Protein AF-A0A7C5H7W7-F1 (afdb_monomer)

Radius of gyration: 20.5 Å; Cα contacts (8 Å, |Δi|>4): 499; chains: 1; bounding box: 59×40×52 Å

Sequence (296 aa):
MRCPECSRDDRVIKCGLRKTGKGSVQKYLCRRCGRYFSSSLHPYSKYPDRVILHALELYDSGRTVEEVSVLLENEYHTEVPDRTIYSWLKRYEREYDLYVLKGHDSRKTGGPVRAVSLPIGGGVSFGFHVEKLKELCDAFPKLRNYLFWVGNDFPVESLSRFSIPLHEEEHADNIVRNRGDIGFTLELAHLRFGEEPGPESIREFFLLVHPGCVAVSLPVFTDPEEGIGSLLGLVDIVMIDRREVRLVVIDPDPSGRVLQHCIIKRKAFMQRTDIPAEMIRCSMITRNGAFDLMEP

Mean predicted aligned error: 9.28 Å

pLDDT: mean 81.79, std 14.37, range [38.62, 96.94]

Structure (mmCIF, N/CA/C/O backbone):
data_AF-A0A7C5H7W7-F1
#
_entry.id   AF-A0A7C5H7W7-F1
#
loop_
_atom_site.group_PDB
_atom_site.id
_atom_site.type_symbol
_atom_site.label_atom_id
_atom_site.label_alt_id
_atom_site.label_comp_id
_atom_site.label_asym_id
_atom_site.label_entity_id
_atom_site.label_seq_id
_atom_site.pdbx_PDB_ins_code
_atom_site.Cartn_x
_atom_site.Cartn_y
_atom_site.Cartn_z
_atom_site.occupancy
_atom_site.B_iso_or_equiv
_atom_site.auth_seq_id
_atom_site.auth_comp_id
_atom_site.auth_asym_id
_atom_site.auth_atom_id
_atom_site.pdbx_PDB_model_num
ATOM 1 N N . MET A 1 1 ? -16.187 13.502 0.198 1.00 68.62 1 MET A N 1
ATOM 2 C CA . MET A 1 1 ? -16.796 12.648 1.238 1.00 68.62 1 MET A CA 1
ATOM 3 C C . MET A 1 1 ? -18.030 11.959 0.672 1.00 68.62 1 MET A C 1
ATOM 5 O O . MET A 1 1 ? -18.975 12.645 0.296 1.00 68.62 1 MET A O 1
ATOM 9 N N . ARG A 1 2 ? -18.017 10.627 0.587 1.00 80.38 2 ARG A N 1
ATOM 10 C CA . ARG A 1 2 ? -19.143 9.808 0.110 1.00 80.38 2 ARG A CA 1
ATOM 11 C C . ARG A 1 2 ? -19.996 9.360 1.298 1.00 80.38 2 ARG A C 1
ATOM 13 O O . ARG A 1 2 ? -19.459 9.093 2.367 1.00 80.38 2 ARG A O 1
ATOM 20 N N . CYS A 1 3 ? -21.318 9.316 1.142 1.00 81.25 3 CYS A N 1
ATOM 21 C CA . CYS A 1 3 ? -22.188 8.791 2.189 1.00 81.25 3 CYS A CA 1
ATOM 22 C C . CYS A 1 3 ? -21.982 7.272 2.320 1.00 81.25 3 CYS A C 1
ATOM 24 O O . CYS A 1 3 ? -22.157 6.582 1.316 1.00 81.25 3 CYS A O 1
ATOM 26 N N . PRO A 1 4 ? -21.676 6.742 3.518 1.00 78.12 4 PRO A N 1
ATOM 27 C CA . PRO A 1 4 ? -21.426 5.309 3.711 1.00 78.12 4 PRO A CA 1
ATOM 28 C C . PRO A 1 4 ? -22.667 4.432 3.486 1.00 78.12 4 PRO A C 1
ATOM 30 O O . PRO A 1 4 ? -22.551 3.235 3.281 1.00 78.12 4 PRO A O 1
ATOM 33 N N . GLU A 1 5 ? -23.860 5.024 3.506 1.00 82.88 5 GLU A N 1
ATOM 34 C CA . GLU A 1 5 ? -25.132 4.289 3.486 1.00 82.88 5 GLU A CA 1
ATOM 35 C C . GLU A 1 5 ? -25.728 4.162 2.086 1.00 82.88 5 GLU A C 1
ATOM 37 O O . GLU A 1 5 ? -26.431 3.208 1.781 1.00 82.88 5 GLU A O 1
ATOM 42 N N . CYS A 1 6 ? -25.477 5.144 1.219 1.00 85.25 6 CYS A N 1
ATOM 43 C CA . CYS A 1 6 ? -25.976 5.126 -0.156 1.00 85.25 6 CYS A CA 1
ATOM 44 C C . CYS A 1 6 ? -24.863 5.191 -1.203 1.00 85.25 6 CYS A C 1
ATOM 46 O O . CYS A 1 6 ? -25.161 5.198 -2.394 1.00 85.25 6 CYS A O 1
ATOM 48 N N . SER A 1 7 ? -23.598 5.262 -0.779 1.00 79.06 7 SER A N 1
ATOM 49 C CA . SER A 1 7 ? -22.411 5.307 -1.638 1.00 79.06 7 SER A CA 1
ATOM 50 C C . SER A 1 7 ? -22.402 6.460 -2.652 1.00 79.06 7 SER A C 1
ATOM 52 O O . SER A 1 7 ? -21.766 6.377 -3.702 1.00 79.06 7 SER A O 1
ATOM 54 N N . ARG A 1 8 ? -23.084 7.569 -2.339 1.00 81.38 8 ARG A N 1
ATOM 55 C CA . ARG A 1 8 ? -23.182 8.778 -3.178 1.00 81.38 8 ARG A CA 1
ATOM 56 C C . ARG A 1 8 ? -22.687 10.008 -2.420 1.00 81.38 8 ARG A C 1
ATOM 58 O O . ARG A 1 8 ? -22.806 10.076 -1.197 1.00 81.38 8 ARG A O 1
ATOM 65 N N . ASP A 1 9 ? -22.113 10.970 -3.130 1.00 82.12 9 ASP A N 1
ATOM 66 C CA . ASP A 1 9 ? -21.498 12.186 -2.579 1.00 82.12 9 ASP A CA 1
ATOM 67 C C . ASP A 1 9 ? -22.165 13.493 -3.051 1.00 82.12 9 ASP A C 1
ATOM 69 O O . ASP A 1 9 ? -21.919 14.548 -2.474 1.00 82.12 9 ASP A O 1
ATOM 73 N N . ASP A 1 10 ? -23.073 13.418 -4.026 1.00 85.69 10 ASP A N 1
ATOM 74 C CA . ASP A 1 10 ? -23.736 14.546 -4.696 1.00 85.69 10 ASP A CA 1
ATOM 75 C C . ASP A 1 10 ? -24.620 15.411 -3.781 1.00 85.69 10 ASP A C 1
ATOM 77 O O . ASP A 1 10 ? -24.900 16.570 -4.079 1.00 85.69 10 ASP A O 1
ATOM 81 N N . ARG A 1 11 ? -25.081 14.855 -2.655 1.00 89.62 11 ARG A N 1
ATOM 82 C CA . ARG A 1 11 ? -26.011 15.519 -1.723 1.00 89.62 11 ARG A CA 1
ATOM 83 C C . ARG A 1 11 ? -25.540 15.484 -0.270 1.00 89.62 11 ARG A C 1
ATOM 85 O O . ARG A 1 11 ? -26.359 15.404 0.648 1.00 89.62 11 ARG A O 1
ATOM 92 N N . VAL A 1 12 ? -24.230 15.513 -0.047 1.00 89.50 12 VAL A N 1
ATOM 93 C CA . VAL A 1 12 ? -23.629 15.523 1.294 1.00 89.50 12 VAL A CA 1
ATOM 94 C C . VAL A 1 12 ? -23.323 16.959 1.724 1.00 89.50 12 VAL A C 1
ATOM 96 O O . VAL A 1 12 ? -22.576 17.662 1.054 1.00 89.50 12 VAL A O 1
ATOM 99 N N . ILE A 1 13 ? -23.867 17.388 2.867 1.00 90.06 13 ILE A N 1
ATOM 100 C CA . ILE A 1 13 ? -23.606 18.717 3.447 1.00 90.06 13 ILE A CA 1
ATOM 101 C C . ILE A 1 13 ? -22.907 18.614 4.806 1.00 90.06 13 ILE A C 1
ATOM 103 O O . ILE A 1 13 ? -23.133 17.662 5.554 1.00 90.06 13 ILE A O 1
ATOM 107 N N . LYS A 1 14 ? -22.071 19.603 5.143 1.00 91.25 14 LYS A N 1
ATOM 108 C CA . LYS A 1 14 ? -21.445 19.739 6.470 1.00 91.25 14 LYS A CA 1
ATOM 109 C C . LYS A 1 14 ? -22.481 20.236 7.490 1.00 91.25 14 LYS A C 1
ATOM 111 O O . LYS A 1 14 ? -23.184 21.205 7.227 1.00 91.25 14 LYS A O 1
ATOM 116 N N . CYS A 1 15 ? -22.560 19.597 8.659 1.00 89.69 15 CYS A N 1
ATOM 117 C CA . CYS A 1 15 ? -23.541 19.901 9.716 1.00 89.69 15 CYS A CA 1
ATOM 118 C C . CYS A 1 15 ? -22.883 20.218 11.069 1.00 89.69 15 CYS A C 1
ATOM 120 O O . CYS A 1 15 ? -23.369 19.794 12.118 1.00 89.69 15 CYS A O 1
ATOM 122 N N . GLY A 1 16 ? -21.760 20.939 11.038 1.00 87.38 16 GLY A N 1
ATOM 123 C CA . GLY A 1 16 ? -20.998 21.321 12.230 1.00 87.38 16 GLY A CA 1
ATOM 124 C C . GLY A 1 16 ? -20.049 20.237 12.751 1.00 87.38 16 GLY A C 1
ATOM 125 O O . GLY A 1 16 ? -19.851 19.195 12.124 1.00 87.38 16 GLY A O 1
ATOM 126 N N . LEU A 1 17 ? -19.440 20.506 13.905 1.00 86.25 17 LEU A N 1
ATOM 127 C CA . LEU A 1 17 ? -18.434 19.653 14.540 1.00 86.25 17 LEU A CA 1
ATOM 128 C C . LEU A 1 17 ? -19.030 18.936 15.760 1.00 86.25 17 LEU A C 1
ATOM 130 O O . LEU A 1 17 ? -19.732 19.540 16.569 1.00 86.25 17 LEU A O 1
ATOM 134 N N . ARG A 1 18 ? -18.729 17.646 15.925 1.00 82.56 18 ARG A N 1
ATOM 135 C CA . ARG A 1 18 ? -19.001 16.880 17.147 1.00 82.56 18 ARG A CA 1
ATOM 136 C C . ARG A 1 18 ? -17.734 16.835 17.988 1.00 82.56 18 ARG A C 1
ATOM 138 O O . ARG A 1 18 ? -16.747 16.257 17.546 1.00 82.56 18 ARG A O 1
ATOM 145 N N . LYS A 1 19 ? -17.769 17.365 19.210 1.00 80.94 19 LYS A N 1
ATOM 146 C CA . LYS A 1 19 ? -16.686 17.140 20.177 1.00 80.94 19 LYS A CA 1
ATOM 147 C C . LYS A 1 19 ? -16.729 15.690 20.663 1.00 80.94 19 LYS A C 1
ATOM 149 O O . LYS A 1 19 ? -17.787 15.188 21.042 1.00 80.94 19 LYS A O 1
ATOM 154 N N . THR A 1 20 ? -15.588 15.017 20.623 1.00 78.81 20 THR A N 1
ATOM 155 C CA . THR A 1 20 ? -15.388 13.658 21.138 1.00 78.81 20 THR A CA 1
ATOM 156 C C . THR A 1 20 ? -14.165 13.641 22.051 1.00 78.81 20 THR A C 1
ATOM 158 O O . THR A 1 20 ? -13.379 14.588 22.038 1.00 78.81 20 THR A O 1
ATOM 161 N N . GLY A 1 21 ? -13.958 12.551 22.797 1.00 68.81 21 GLY A N 1
ATOM 162 C CA . GLY A 1 21 ? -12.732 12.361 23.586 1.00 68.81 21 GLY A CA 1
ATOM 163 C C . GLY A 1 21 ? -11.442 12.340 22.750 1.00 68.81 21 GLY A C 1
ATOM 164 O O . GLY A 1 21 ? -10.361 12.453 23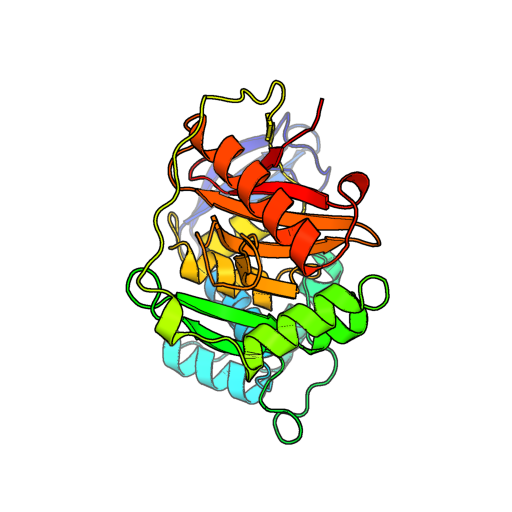.306 1.00 68.81 21 GLY A O 1
ATOM 165 N N . LYS A 1 22 ? -11.552 12.238 21.419 1.00 71.25 22 LYS A N 1
ATOM 166 C CA . LYS A 1 22 ? -10.436 12.220 20.462 1.00 71.25 22 LYS A CA 1
ATOM 167 C C . LYS A 1 22 ? -10.250 13.551 19.722 1.00 71.25 22 LYS A C 1
ATOM 169 O O . LYS A 1 22 ? -9.492 13.616 18.764 1.00 71.25 22 LYS A O 1
ATOM 174 N N . GLY A 1 23 ? -11.010 14.581 20.096 1.00 74.06 23 GLY A N 1
ATOM 175 C CA . GLY A 1 23 ? -11.072 15.855 19.382 1.00 74.06 23 GLY A CA 1
ATOM 176 C C . GLY A 1 23 ? -12.389 16.074 18.636 1.00 74.06 23 GLY A C 1
ATOM 177 O O . GLY A 1 23 ? -13.386 15.370 18.839 1.00 74.06 23 GLY A O 1
ATOM 178 N N . SER A 1 24 ? -12.413 17.109 17.800 1.00 79.25 24 SER A N 1
ATOM 179 C CA . SER A 1 24 ? -13.603 17.508 17.046 1.00 79.25 24 SER A CA 1
ATOM 180 C C . SER A 1 24 ? -13.692 16.743 15.729 1.00 79.25 24 SER A C 1
ATOM 182 O O . SER A 1 24 ? -12.755 16.751 14.942 1.00 79.25 24 SER A O 1
ATOM 184 N N . VAL A 1 25 ? -14.836 16.115 15.466 1.00 81.81 25 VAL A N 1
ATOM 185 C CA . VAL A 1 25 ? -15.094 15.365 14.230 1.00 81.81 25 VAL A CA 1
ATOM 186 C C . VAL A 1 25 ? -16.141 16.098 13.400 1.00 81.81 25 VAL A C 1
ATOM 188 O O . VAL A 1 25 ? -17.202 16.463 13.913 1.00 81.81 25 VAL A O 1
ATOM 191 N N . GLN A 1 26 ? -15.885 16.291 12.107 1.00 87.38 26 GLN A N 1
ATOM 192 C CA . GLN A 1 26 ? -16.848 16.906 11.195 1.00 87.38 26 GLN A CA 1
ATOM 193 C C . GLN A 1 26 ? -18.067 16.000 11.014 1.00 87.38 26 GLN A C 1
ATOM 195 O O . GLN A 1 26 ? -17.934 14.842 10.627 1.00 87.38 26 GLN A O 1
ATOM 200 N N . LYS A 1 27 ? -19.270 16.525 11.277 1.00 88.62 27 LYS A N 1
ATOM 201 C CA . LYS A 1 27 ? -20.534 15.851 10.961 1.00 88.62 27 LYS A CA 1
ATOM 202 C C . LYS A 1 27 ? -20.982 16.199 9.549 1.00 88.62 27 LYS A C 1
ATOM 204 O O . LYS A 1 27 ? -20.843 17.344 9.108 1.00 88.62 27 LYS A O 1
ATOM 209 N N . TYR A 1 28 ? -21.607 15.231 8.900 1.00 89.88 28 TYR A N 1
ATOM 210 C CA . TYR A 1 28 ? -22.237 15.360 7.597 1.00 89.88 28 TYR A CA 1
ATOM 211 C C . TYR A 1 28 ? -23.681 14.858 7.643 1.00 89.88 28 TYR A C 1
ATOM 213 O O . TYR A 1 28 ? -24.004 13.953 8.413 1.00 89.88 28 TYR A O 1
ATOM 221 N N . LEU A 1 29 ? -24.537 15.432 6.801 1.00 90.44 29 LEU A N 1
ATOM 222 C CA . LEU A 1 29 ? -25.877 14.931 6.496 1.00 90.44 29 LEU A CA 1
ATOM 223 C C . LEU A 1 29 ? -25.941 14.607 5.009 1.00 90.44 29 LEU A C 1
ATOM 225 O O . LEU A 1 29 ? -25.693 15.474 4.168 1.00 90.44 29 LEU A O 1
ATOM 229 N N . CYS A 1 30 ? -26.313 13.375 4.677 1.00 93.00 30 CYS A N 1
ATOM 230 C CA . CYS A 1 30 ? -26.696 13.049 3.314 1.00 93.00 30 CYS A CA 1
ATOM 231 C C . CYS A 1 30 ? -28.159 13.448 3.104 1.00 93.00 30 CYS A C 1
ATOM 233 O O . CYS A 1 30 ? -29.062 12.776 3.593 1.00 93.00 30 CYS A O 1
ATOM 235 N N . ARG A 1 31 ? -28.423 14.505 2.328 1.00 91.12 31 ARG A N 1
ATOM 236 C CA . ARG A 1 31 ? -29.796 14.910 1.966 1.00 91.12 31 ARG A CA 1
ATOM 237 C C . ARG A 1 31 ? -30.500 13.911 1.044 1.00 91.12 31 ARG A C 1
ATOM 239 O O . ARG A 1 31 ? -31.679 14.078 0.763 1.00 91.12 31 ARG A O 1
ATOM 246 N N . ARG A 1 32 ? -29.790 12.892 0.547 1.00 90.19 32 ARG A N 1
ATOM 247 C CA . ARG A 1 32 ? -30.373 11.830 -0.278 1.00 90.19 32 ARG A CA 1
ATOM 248 C C . ARG A 1 32 ? -31.033 10.739 0.559 1.00 90.19 32 ARG A C 1
ATOM 250 O O . ARG A 1 32 ? -32.176 10.402 0.292 1.00 90.19 32 ARG A O 1
ATOM 257 N N . CYS A 1 33 ? -30.320 10.190 1.543 1.00 91.81 33 CYS A N 1
ATOM 258 C CA . CYS A 1 33 ? -30.841 9.125 2.410 1.00 91.81 33 CYS A CA 1
ATOM 259 C C . CYS A 1 33 ? -31.274 9.620 3.800 1.00 91.81 33 CYS A C 1
ATOM 261 O O . CYS A 1 33 ? -31.732 8.826 4.613 1.00 91.81 33 CYS A O 1
ATOM 263 N N . GLY A 1 34 ? -31.094 10.909 4.103 1.00 89.75 34 GLY A N 1
ATOM 264 C CA . GLY A 1 34 ? -31.459 11.522 5.383 1.00 89.75 34 GLY A CA 1
ATOM 265 C C . GLY A 1 34 ? -30.556 11.144 6.562 1.00 89.75 34 GLY A C 1
ATOM 266 O O . GLY A 1 34 ? -30.801 11.599 7.677 1.00 89.75 34 GLY A O 1
ATOM 267 N N . ARG A 1 35 ? -29.511 10.329 6.356 1.00 88.81 35 ARG A N 1
ATOM 268 C CA . ARG A 1 35 ? -28.640 9.853 7.440 1.00 88.81 35 ARG A CA 1
ATOM 269 C C . ARG A 1 35 ? -27.509 10.827 7.755 1.00 88.81 35 ARG A C 1
ATOM 271 O O . ARG A 1 35 ? -26.883 11.407 6.860 1.00 88.81 35 ARG A O 1
ATOM 278 N N . TYR A 1 36 ? -27.223 10.951 9.048 1.00 87.19 36 TYR A N 1
ATOM 279 C CA . TYR A 1 36 ? -26.038 11.632 9.556 1.00 87.19 36 TYR A CA 1
ATOM 280 C C . TYR A 1 36 ? -24.860 10.668 9.632 1.00 87.19 36 TYR A C 1
ATOM 282 O O . TYR A 1 36 ? -25.014 9.517 10.027 1.00 87.19 36 TYR A O 1
ATOM 290 N N . PHE A 1 37 ? -23.673 11.169 9.320 1.00 86.00 37 PHE A N 1
ATOM 291 C CA . PHE A 1 37 ? -22.413 10.454 9.492 1.00 86.00 37 PHE A CA 1
ATOM 292 C C . PHE A 1 37 ? -21.304 11.455 9.835 1.00 86.00 37 PHE A C 1
ATOM 294 O O . PHE A 1 37 ? -21.568 12.652 9.984 1.00 86.00 37 PHE A O 1
ATOM 301 N N . SER A 1 38 ? -20.074 10.995 10.038 1.00 82.25 38 SER A N 1
ATOM 302 C CA . SER A 1 38 ? -18.951 11.870 10.377 1.00 82.25 38 SER A CA 1
ATOM 303 C C . SER A 1 38 ? -17.736 11.607 9.490 1.00 82.25 38 SER A C 1
ATOM 305 O O . SER A 1 38 ? -17.727 10.649 8.725 1.00 82.25 38 SER A O 1
ATOM 307 N N . SER A 1 39 ? -16.733 12.486 9.558 1.00 73.00 39 SER A N 1
ATOM 308 C CA . SER A 1 39 ? -15.438 12.294 8.888 1.00 73.00 39 SER A CA 1
ATOM 309 C C . SER A 1 39 ? -14.600 11.175 9.501 1.00 73.00 39 SER A C 1
ATOM 311 O O . SER A 1 39 ? -13.603 10.797 8.905 1.00 73.00 39 SER A O 1
ATOM 313 N N . SER A 1 40 ? -14.959 10.675 10.688 1.00 74.81 40 SER A N 1
ATOM 314 C CA . SER A 1 40 ? -14.241 9.550 11.284 1.00 74.81 40 SER A CA 1
ATOM 315 C C . SER A 1 40 ? -14.742 8.255 10.663 1.00 74.81 40 SER A C 1
ATOM 317 O O . SER A 1 40 ? -15.949 8.004 10.649 1.00 74.81 40 SER A O 1
ATOM 319 N N . LEU A 1 41 ? -13.808 7.418 10.213 1.00 73.00 41 LEU A N 1
ATOM 320 C CA . LEU A 1 41 ? -14.088 6.043 9.785 1.00 73.00 41 LEU A CA 1
ATOM 321 C C . LEU A 1 41 ? -14.608 5.188 10.955 1.00 73.00 41 LEU A C 1
ATOM 323 O O . LEU A 1 41 ? -15.350 4.220 10.762 1.00 73.00 41 LEU A O 1
ATOM 327 N N . HIS A 1 42 ? -14.271 5.582 12.190 1.00 75.12 42 HIS A N 1
ATOM 328 C CA . HIS A 1 42 ? -14.598 4.854 13.413 1.00 75.12 42 HIS A CA 1
ATOM 329 C C . HIS A 1 42 ? -15.354 5.729 14.423 1.00 75.12 42 HIS A C 1
ATOM 331 O O . HIS A 1 42 ? -14.873 5.959 15.542 1.00 75.12 42 HIS A O 1
ATOM 337 N N . PRO A 1 43 ? -16.591 6.159 14.097 1.00 69.00 43 PRO A N 1
ATOM 338 C CA . PRO A 1 43 ? -17.354 7.092 14.928 1.00 69.00 43 PRO A CA 1
ATOM 339 C C . PRO A 1 43 ? -17.732 6.528 16.306 1.00 69.00 43 PRO A C 1
ATOM 341 O O . PRO A 1 43 ? -18.032 7.302 17.215 1.00 69.00 43 PRO A O 1
ATOM 344 N N . TYR A 1 44 ? -17.713 5.200 16.463 1.00 74.62 44 TYR A N 1
ATOM 345 C CA . TYR A 1 44 ? -18.048 4.493 17.706 1.00 74.62 44 TYR A CA 1
ATOM 346 C C . TYR A 1 44 ? -16.835 3.886 18.421 1.00 74.62 44 TYR A C 1
ATOM 348 O O . TYR A 1 44 ? -16.980 3.361 19.523 1.00 74.62 44 TYR A O 1
ATOM 356 N N . SER A 1 45 ? -15.640 3.943 17.824 1.00 80.12 45 SER A N 1
ATOM 357 C CA . SER A 1 45 ? -14.431 3.453 18.495 1.00 80.12 45 SER A CA 1
ATOM 358 C C . SER A 1 45 ? -14.029 4.417 19.611 1.00 80.12 45 SER A C 1
ATOM 360 O O . SER A 1 45 ? -14.237 5.625 19.489 1.00 80.12 45 SER A O 1
ATOM 362 N N . LYS A 1 46 ? -13.391 3.917 20.672 1.00 84.31 46 LYS A N 1
ATOM 363 C CA . LYS A 1 46 ? -12.716 4.758 21.678 1.00 84.31 46 LYS A CA 1
ATOM 364 C C . LYS A 1 46 ? -11.290 5.144 21.264 1.00 84.31 46 LYS A C 1
ATOM 366 O O . LYS A 1 46 ? -10.770 6.128 21.773 1.00 84.31 46 LYS A O 1
ATOM 371 N N . TYR A 1 47 ? -10.726 4.471 20.261 1.00 89.12 47 TYR A N 1
ATOM 372 C CA . TYR A 1 47 ? -9.346 4.646 19.796 1.00 89.12 47 TYR A CA 1
ATOM 373 C C . TYR A 1 47 ? -9.274 5.525 18.537 1.00 89.12 47 TYR A C 1
ATOM 375 O O . TYR A 1 47 ? -10.097 5.329 17.636 1.00 89.12 47 TYR A O 1
ATOM 383 N N . PRO A 1 48 ? -8.386 6.535 18.469 1.00 88.06 48 PRO A N 1
ATOM 384 C CA . PRO A 1 48 ? -8.199 7.372 17.278 1.00 88.06 48 PRO A CA 1
ATOM 385 C C . PRO A 1 48 ? -7.880 6.565 16.015 1.00 88.06 48 PRO A C 1
ATOM 387 O O . PRO A 1 48 ? -7.215 5.539 16.107 1.00 88.06 48 PRO A O 1
ATOM 390 N N . ASP A 1 49 ? -8.302 7.061 14.845 1.00 88.38 49 ASP A N 1
ATOM 391 C CA . ASP A 1 49 ? -8.085 6.383 13.555 1.00 88.38 49 ASP A CA 1
ATOM 392 C C . ASP A 1 49 ? -6.586 6.089 13.320 1.00 88.38 49 ASP A C 1
ATOM 394 O O . ASP A 1 49 ? -6.242 4.975 12.940 1.00 88.38 49 ASP A O 1
ATOM 398 N N . ARG A 1 50 ? -5.685 7.014 13.691 1.00 91.38 50 ARG A N 1
ATOM 399 C CA . ARG A 1 50 ? -4.224 6.807 13.620 1.00 91.38 50 ARG A CA 1
ATOM 400 C C . ARG A 1 50 ? -3.715 5.589 14.404 1.00 91.38 50 ARG A C 1
ATOM 402 O O . ARG A 1 50 ? -2.819 4.912 13.929 1.00 91.38 50 ARG A O 1
ATOM 409 N N . VAL A 1 51 ? -4.292 5.303 15.578 1.00 93.81 51 VAL A N 1
ATOM 410 C CA . VAL A 1 51 ? -3.874 4.177 16.440 1.00 93.81 51 VAL A CA 1
ATOM 411 C C . VAL A 1 51 ? -4.318 2.862 15.815 1.00 93.81 51 VAL A C 1
ATOM 413 O O . VAL A 1 51 ? -3.572 1.892 15.798 1.00 93.81 51 VAL A O 1
ATOM 416 N N . ILE A 1 52 ? -5.534 2.850 15.266 1.00 93.88 52 ILE A N 1
ATOM 417 C CA . ILE A 1 52 ? -6.087 1.680 14.586 1.00 93.88 52 ILE A CA 1
ATOM 418 C C . ILE A 1 52 ? -5.265 1.365 13.335 1.00 93.88 52 ILE A C 1
ATOM 420 O O . ILE A 1 52 ? -4.869 0.223 13.147 1.00 93.88 52 ILE A O 1
ATOM 424 N N . LEU A 1 53 ? -4.976 2.375 12.510 1.00 94.75 53 LEU A N 1
ATOM 425 C CA . LEU A 1 53 ? -4.171 2.211 11.300 1.00 94.75 53 LEU A CA 1
ATOM 426 C C . LEU A 1 53 ? -2.739 1.776 11.626 1.00 94.75 53 LEU A C 1
ATOM 428 O O . LEU A 1 53 ? -2.232 0.883 10.955 1.00 94.75 53 LEU A O 1
ATOM 432 N N . HIS A 1 54 ? -2.137 2.306 12.699 1.00 96.00 54 HIS A N 1
ATOM 433 C CA . HIS A 1 54 ? -0.815 1.848 13.119 1.00 96.00 54 HIS A CA 1
ATOM 434 C C . HIS A 1 54 ? -0.819 0.377 13.553 1.00 96.00 54 HIS A C 1
ATOM 436 O O . HIS A 1 54 ? 0.116 -0.360 13.258 1.00 96.00 54 HIS A O 1
ATOM 442 N N . ALA A 1 55 ? -1.895 -0.083 14.199 1.00 95.38 55 ALA A N 1
ATOM 443 C CA . ALA A 1 55 ? -2.044 -1.492 14.552 1.00 95.38 55 ALA A CA 1
ATOM 444 C C . ALA A 1 55 ? -2.036 -2.407 13.313 1.00 95.38 55 ALA A C 1
ATOM 446 O O . ALA A 1 55 ? -1.426 -3.474 13.358 1.00 95.38 55 ALA A O 1
ATOM 447 N N . LEU A 1 56 ? -2.693 -1.986 12.222 1.00 94.38 56 LEU A N 1
ATOM 448 C CA . LEU A 1 56 ? -2.708 -2.726 10.954 1.00 94.38 56 LEU A CA 1
ATOM 449 C C . LEU A 1 56 ? -1.301 -2.799 10.349 1.00 94.38 56 LEU A C 1
ATOM 451 O O . LEU A 1 56 ? -0.823 -3.889 10.062 1.00 94.38 56 LEU A O 1
ATOM 455 N N . GLU A 1 57 ? -0.607 -1.661 10.245 1.00 94.56 57 GLU A N 1
ATOM 456 C CA . GLU A 1 57 ? 0.767 -1.600 9.725 1.00 94.56 57 GLU A CA 1
ATOM 457 C C . GLU A 1 57 ? 1.723 -2.497 10.514 1.00 94.56 57 GLU A C 1
ATOM 459 O O . GLU A 1 57 ? 2.480 -3.271 9.929 1.00 94.56 57 GLU A O 1
ATOM 464 N N . LEU A 1 58 ? 1.683 -2.421 11.848 1.00 93.62 58 LEU A N 1
ATOM 465 C CA . LEU A 1 58 ? 2.541 -3.237 12.700 1.00 93.62 58 LEU A CA 1
ATOM 466 C C . LEU A 1 58 ? 2.254 -4.727 12.504 1.00 93.62 58 LEU A C 1
ATOM 468 O O . LEU A 1 58 ? 3.192 -5.511 12.354 1.00 93.62 58 LEU A O 1
ATOM 472 N N . TYR A 1 59 ? 0.982 -5.121 12.454 1.00 93.00 59 TYR A N 1
ATOM 473 C CA . TYR A 1 59 ? 0.612 -6.511 12.213 1.00 93.00 59 TYR A CA 1
ATOM 474 C C . TYR A 1 59 ? 1.090 -6.998 10.838 1.00 93.00 59 TYR A C 1
ATOM 476 O O . TYR A 1 59 ? 1.772 -8.020 10.745 1.00 93.00 59 TYR A O 1
ATOM 484 N N . ASP A 1 60 ? 0.829 -6.224 9.783 1.00 91.62 60 ASP A N 1
ATOM 485 C CA . ASP A 1 60 ? 1.215 -6.572 8.413 1.00 91.62 60 ASP A CA 1
ATOM 486 C C . ASP A 1 60 ? 2.729 -6.496 8.179 1.00 91.62 60 ASP A C 1
ATOM 488 O O . ASP A 1 60 ? 3.250 -7.150 7.279 1.00 91.62 60 ASP A O 1
ATOM 492 N N . SER A 1 61 ? 3.469 -5.793 9.044 1.00 90.62 61 SER A N 1
ATOM 493 C CA . SER A 1 61 ? 4.936 -5.849 9.100 1.00 90.62 61 SER A CA 1
ATOM 494 C C . SER A 1 61 ? 5.473 -7.148 9.722 1.00 90.62 61 SER A C 1
ATOM 496 O O . SER A 1 61 ? 6.684 -7.367 9.762 1.00 90.62 61 SER A O 1
ATOM 498 N N . GLY A 1 62 ? 4.587 -8.032 10.194 1.00 90.19 62 GLY A N 1
ATOM 499 C CA . GLY A 1 62 ? 4.912 -9.351 10.733 1.00 90.19 62 GLY A CA 1
ATOM 500 C C . GLY A 1 62 ? 4.943 -9.440 12.255 1.00 90.19 62 GLY A C 1
ATOM 501 O O . GLY A 1 62 ? 5.450 -10.442 12.769 1.00 90.19 62 GLY A O 1
ATOM 502 N N . ARG A 1 63 ? 4.440 -8.425 12.972 1.00 90.69 63 ARG A N 1
ATOM 503 C CA . ARG A 1 63 ? 4.309 -8.450 14.436 1.00 90.69 63 ARG A CA 1
ATOM 504 C C . ARG A 1 63 ? 3.111 -9.291 14.867 1.00 90.69 63 ARG A C 1
ATOM 506 O O . ARG A 1 63 ? 2.062 -9.295 14.230 1.00 90.69 63 ARG A O 1
ATOM 513 N N . THR A 1 64 ? 3.266 -9.973 15.991 1.00 90.75 64 THR A N 1
ATOM 514 C CA . THR A 1 64 ? 2.161 -10.637 16.694 1.00 90.75 64 THR A CA 1
ATOM 515 C C . THR A 1 64 ? 1.214 -9.609 17.311 1.00 90.75 64 THR A C 1
ATOM 517 O O . THR A 1 64 ? 1.590 -8.457 17.522 1.00 90.75 64 THR A O 1
ATOM 520 N N . VAL A 1 65 ? -0.026 -10.000 17.614 1.00 92.50 65 VAL A N 1
ATOM 521 C CA . VAL A 1 65 ? -1.011 -9.071 18.196 1.00 92.50 65 VAL A CA 1
ATOM 522 C C . VAL A 1 65 ? -0.551 -8.554 19.562 1.00 92.50 65 VAL A C 1
ATOM 524 O O . VAL A 1 65 ? -0.748 -7.382 19.877 1.00 92.50 65 VAL A O 1
ATOM 527 N N . GLU A 1 66 ? 0.132 -9.401 20.322 1.00 91.75 66 GLU A N 1
ATOM 528 C CA . GLU A 1 66 ? 0.714 -9.075 21.616 1.00 91.75 66 GLU A CA 1
ATOM 529 C C . GLU A 1 66 ? 1.822 -8.017 21.469 1.00 91.75 66 GLU A C 1
ATOM 531 O O . GLU A 1 66 ? 1.826 -7.011 22.179 1.00 91.75 66 GLU A O 1
ATOM 536 N N . GLU A 1 67 ? 2.730 -8.186 20.497 1.00 93.38 67 GLU A N 1
ATOM 537 C CA . GLU A 1 67 ? 3.754 -7.180 20.174 1.00 93.38 67 GLU A CA 1
ATOM 538 C C . GLU A 1 67 ? 3.127 -5.862 19.708 1.00 93.38 67 GLU A C 1
ATOM 540 O O . GLU A 1 67 ? 3.579 -4.792 20.115 1.00 93.38 67 GLU A O 1
ATOM 545 N N . VAL A 1 68 ? 2.075 -5.924 18.882 1.00 95.00 68 VAL A N 1
ATOM 546 C CA . VAL A 1 68 ? 1.335 -4.736 18.436 1.00 95.00 68 VAL A CA 1
ATOM 547 C C . VAL A 1 68 ? 0.769 -3.986 19.641 1.00 95.00 68 VAL A C 1
ATOM 549 O O . VAL A 1 68 ? 0.977 -2.781 19.741 1.00 95.00 68 VAL A O 1
ATOM 552 N N . SER A 1 69 ? 0.103 -4.673 20.575 1.00 96.19 69 SER A N 1
ATOM 553 C CA . SER A 1 69 ? -0.442 -4.048 21.789 1.00 96.19 69 SER A CA 1
ATOM 554 C C . SER A 1 69 ? 0.638 -3.298 22.577 1.00 96.19 69 SER A C 1
ATOM 556 O O . SER A 1 69 ? 0.470 -2.115 22.879 1.00 96.19 69 SER A O 1
ATOM 558 N N . VAL A 1 70 ? 1.784 -3.945 22.824 1.00 96.31 70 VAL A N 1
ATOM 559 C CA . VAL A 1 70 ? 2.915 -3.347 23.555 1.00 96.31 70 VAL A CA 1
ATOM 560 C C . VAL A 1 70 ? 3.473 -2.119 22.830 1.00 96.31 70 VAL A C 1
ATOM 562 O O . VAL A 1 70 ? 3.756 -1.097 23.454 1.00 96.31 70 VAL A O 1
ATOM 565 N N . LEU A 1 71 ? 3.628 -2.183 21.505 1.00 96.31 71 LEU A N 1
ATOM 566 C CA . LEU A 1 71 ? 4.127 -1.053 20.715 1.00 96.31 71 LEU A CA 1
ATOM 567 C C . LEU A 1 71 ? 3.156 0.136 20.739 1.00 96.31 71 LEU A C 1
ATOM 569 O O . LEU A 1 71 ? 3.593 1.276 20.904 1.00 96.31 71 LEU A O 1
ATOM 573 N N . LEU A 1 72 ? 1.848 -0.121 20.646 1.00 96.44 72 LEU A N 1
ATOM 574 C CA . LEU A 1 72 ? 0.825 0.922 20.737 1.00 96.44 72 LEU A CA 1
ATOM 575 C C . LEU A 1 72 ? 0.774 1.561 22.128 1.00 96.44 72 LEU A C 1
ATOM 577 O O . LEU A 1 72 ? 0.599 2.777 22.233 1.00 96.44 72 LEU A O 1
ATOM 581 N N . GLU A 1 73 ? 0.941 0.773 23.190 1.00 96.00 73 GLU A N 1
ATOM 582 C CA . GLU A 1 73 ? 1.027 1.294 24.554 1.00 96.00 73 GLU A CA 1
ATOM 583 C C . GLU A 1 73 ? 2.254 2.197 24.724 1.00 96.00 73 GLU A C 1
ATOM 585 O O . GLU A 1 73 ? 2.140 3.296 25.265 1.00 96.00 73 GLU A O 1
ATOM 590 N N . ASN A 1 74 ? 3.409 1.786 24.200 1.00 96.31 74 ASN A N 1
ATOM 591 C CA . ASN A 1 74 ? 4.642 2.563 24.305 1.00 96.31 74 ASN A CA 1
ATOM 592 C C . ASN A 1 74 ? 4.575 3.901 23.553 1.00 96.31 74 ASN A C 1
ATOM 594 O O . ASN A 1 74 ? 5.041 4.914 24.070 1.00 96.31 74 ASN A O 1
ATOM 598 N N . GLU A 1 75 ? 4.000 3.923 22.349 1.00 95.19 75 GLU A N 1
ATOM 599 C CA . GLU A 1 75 ? 3.951 5.131 21.515 1.00 95.19 75 GLU A CA 1
ATOM 600 C C . GLU A 1 75 ? 2.780 6.059 21.865 1.00 95.19 75 GLU A C 1
ATOM 602 O O . GLU A 1 75 ? 2.924 7.282 21.859 1.00 95.19 75 GLU A O 1
ATOM 607 N N . TYR A 1 76 ? 1.604 5.495 22.155 1.00 93.06 76 TYR A N 1
ATOM 608 C CA . TYR A 1 76 ? 0.372 6.265 22.358 1.00 93.06 76 TYR A CA 1
ATOM 609 C C . TYR A 1 76 ? -0.107 6.294 23.808 1.00 93.06 76 TYR A C 1
ATOM 611 O O . TYR A 1 76 ? -1.163 6.879 24.071 1.00 93.06 76 TYR A O 1
ATOM 619 N N . HIS A 1 77 ? 0.607 5.648 24.736 1.00 91.69 77 HIS A N 1
ATOM 620 C CA . HIS A 1 77 ? 0.206 5.504 26.143 1.00 91.69 77 HIS A CA 1
ATOM 621 C C . HIS A 1 77 ? -1.231 4.993 26.284 1.00 91.69 77 HIS A C 1
ATOM 623 O O . HIS A 1 77 ? -2.011 5.454 27.117 1.00 91.69 77 HIS A O 1
ATOM 629 N N . THR A 1 78 ? -1.610 4.092 25.379 1.00 86.19 78 THR A N 1
ATOM 630 C CA . THR A 1 78 ? -2.969 3.586 25.239 1.00 86.19 78 THR A CA 1
ATOM 631 C C . THR A 1 78 ? -2.920 2.069 25.178 1.00 86.19 78 THR A C 1
ATOM 633 O O . THR A 1 78 ? -2.534 1.508 24.158 1.00 86.19 78 THR A O 1
ATOM 636 N N . GLU A 1 79 ? -3.356 1.412 26.249 1.00 91.75 79 GLU A N 1
ATOM 637 C CA . GLU A 1 79 ? -3.477 -0.044 26.287 1.00 91.75 79 GLU A CA 1
ATOM 638 C C . GLU A 1 79 ? -4.622 -0.501 25.363 1.00 91.75 79 GLU A C 1
ATOM 640 O O . GLU A 1 79 ? -5.787 -0.082 25.490 1.00 91.75 79 GLU A O 1
ATOM 645 N N . VAL A 1 80 ? -4.289 -1.351 24.391 1.00 94.81 80 VAL A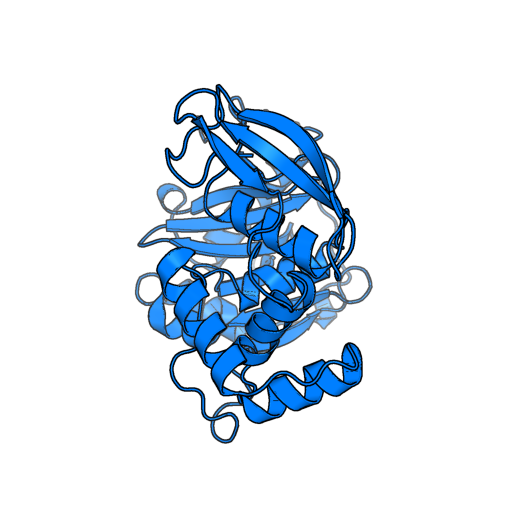 N 1
ATOM 646 C CA . VAL A 1 80 ? -5.247 -1.897 23.429 1.00 94.81 80 VAL A CA 1
ATOM 647 C C . VAL A 1 80 ? -5.326 -3.410 23.612 1.00 94.81 80 VAL A C 1
ATOM 649 O O . VAL A 1 80 ? -4.425 -4.114 23.184 1.00 94.81 80 VAL A O 1
ATOM 652 N N . PRO A 1 81 ? -6.425 -3.952 24.165 1.00 95.44 81 PRO A N 1
ATOM 653 C CA . PRO A 1 81 ? -6.545 -5.395 24.338 1.00 95.44 81 PRO A CA 1
ATOM 654 C C . PRO A 1 81 ? -6.477 -6.139 23.000 1.00 95.44 81 PRO A C 1
ATOM 656 O O . PRO A 1 81 ? -7.159 -5.728 22.057 1.00 95.44 81 PRO A O 1
ATOM 659 N N . ASP A 1 82 ? -5.806 -7.290 22.956 1.00 94.06 82 ASP A N 1
ATOM 660 C CA . ASP A 1 82 ? -5.614 -8.120 21.754 1.00 94.06 82 ASP A CA 1
ATOM 661 C C . ASP A 1 82 ? -6.909 -8.383 20.981 1.00 94.06 82 ASP A C 1
ATOM 663 O O . ASP A 1 82 ? -6.979 -8.225 19.763 1.00 94.06 82 ASP A O 1
ATOM 667 N N . ARG A 1 83 ? -8.001 -8.703 21.694 1.00 94.25 83 ARG A N 1
ATOM 668 C CA . ARG A 1 83 ? -9.335 -8.915 21.093 1.00 94.25 83 ARG A CA 1
ATOM 669 C C . ARG A 1 83 ? -9.813 -7.724 20.252 1.00 94.25 83 ARG A C 1
ATOM 671 O O . ARG A 1 83 ? -10.582 -7.894 19.309 1.00 94.25 83 ARG A O 1
ATOM 678 N N . THR A 1 84 ? -9.399 -6.518 20.628 1.00 94.88 84 THR A N 1
ATOM 679 C CA . THR A 1 84 ? -9.741 -5.269 19.947 1.00 94.88 84 THR A CA 1
ATOM 680 C C . THR A 1 84 ? -8.939 -5.149 18.660 1.00 94.88 84 THR A C 1
ATOM 682 O O . THR A 1 84 ? -9.523 -4.843 17.625 1.00 94.88 84 THR A O 1
ATOM 685 N N . ILE A 1 85 ? -7.645 -5.475 18.704 1.00 94.81 85 ILE A N 1
ATOM 686 C CA . ILE A 1 85 ? -6.768 -5.517 17.529 1.00 94.81 85 ILE A CA 1
ATOM 687 C C . ILE A 1 85 ? -7.282 -6.566 16.534 1.00 94.81 85 ILE A C 1
ATOM 689 O O . ILE A 1 85 ? -7.529 -6.234 15.379 1.00 94.81 85 ILE A O 1
ATOM 693 N N . TYR A 1 86 ? -7.593 -7.788 16.987 1.00 92.88 86 TYR A N 1
ATOM 694 C CA . TYR A 1 86 ? -8.226 -8.817 16.147 1.00 92.88 86 TYR A CA 1
ATOM 695 C C . TYR A 1 86 ? -9.540 -8.342 15.516 1.00 92.88 86 TYR A C 1
ATOM 697 O O . TYR A 1 86 ? -9.811 -8.606 14.343 1.00 92.88 86 TYR A O 1
ATOM 705 N N . SER A 1 87 ? -10.368 -7.624 16.282 1.00 92.31 87 SER A N 1
ATOM 706 C CA . SER A 1 87 ? -11.602 -7.042 15.755 1.00 92.31 87 SER A CA 1
ATOM 707 C C . SER A 1 87 ? -11.335 -5.989 14.681 1.00 92.31 87 SER A C 1
ATOM 709 O O . SER A 1 87 ? -12.167 -5.856 13.784 1.00 92.31 87 SER A O 1
ATOM 711 N N . TRP A 1 88 ? -10.249 -5.221 14.772 1.00 94.00 88 TRP A N 1
ATOM 712 C CA . TRP A 1 88 ? -9.868 -4.265 13.735 1.00 94.00 88 TRP A CA 1
ATOM 713 C C . TRP A 1 88 ? -9.371 -4.979 12.489 1.00 94.00 88 TRP A C 1
ATOM 715 O O . TRP A 1 88 ? -9.940 -4.737 11.432 1.00 94.00 88 TRP A O 1
ATOM 725 N N . LEU A 1 89 ? -8.429 -5.916 12.616 1.00 92.00 89 LEU A N 1
ATOM 726 C CA . LEU A 1 89 ? -7.900 -6.695 11.488 1.00 92.00 89 LEU A CA 1
ATOM 727 C C . LEU A 1 89 ? -9.039 -7.308 10.661 1.00 92.00 89 LEU A C 1
ATOM 729 O O . LEU A 1 89 ? -9.205 -7.001 9.484 1.00 92.00 89 LEU A O 1
ATOM 733 N N . LYS A 1 90 ? -9.937 -8.051 11.319 1.00 90.31 90 LYS A N 1
ATOM 734 C CA . LYS A 1 90 ? -11.093 -8.678 10.660 1.00 90.31 90 LYS A CA 1
ATOM 735 C C . LYS A 1 90 ? -12.057 -7.667 10.036 1.00 90.31 90 LYS A C 1
ATOM 737 O O . LYS A 1 90 ? -12.692 -7.941 9.018 1.00 90.31 90 LYS A O 1
ATOM 742 N N . ARG A 1 91 ? -12.239 -6.513 10.683 1.00 88.25 91 ARG A N 1
ATOM 743 C CA . ARG A 1 91 ? -13.116 -5.461 10.169 1.00 88.25 91 ARG A CA 1
ATOM 744 C C . ARG A 1 91 ? -12.537 -4.848 8.901 1.00 88.25 91 ARG A C 1
ATOM 746 O O . ARG A 1 91 ? -13.286 -4.667 7.950 1.00 88.25 91 ARG A O 1
ATOM 753 N N . TYR A 1 92 ? -11.249 -4.529 8.895 1.00 87.94 92 TYR A N 1
ATOM 754 C CA . TYR A 1 92 ? -10.603 -3.851 7.777 1.00 87.94 92 TYR A CA 1
ATOM 755 C C . TYR A 1 92 ? -10.395 -4.751 6.565 1.00 87.94 92 TYR A C 1
ATOM 757 O O . TYR A 1 92 ? -10.638 -4.293 5.452 1.00 87.94 92 TYR A O 1
ATOM 765 N N . GLU A 1 93 ? -10.092 -6.029 6.783 1.00 87.81 93 GLU A N 1
ATOM 766 C CA . GLU A 1 93 ? -10.117 -7.041 5.722 1.00 87.81 93 GLU A CA 1
ATOM 767 C C . GLU A 1 93 ? -11.497 -7.085 5.045 1.00 87.81 93 GLU A C 1
ATOM 769 O O . GLU A 1 93 ? -11.621 -7.012 3.829 1.00 87.81 93 GLU A O 1
ATOM 774 N N . ARG A 1 94 ? -12.577 -7.151 5.834 1.00 85.50 94 ARG A N 1
ATOM 775 C CA . ARG A 1 94 ? -13.925 -7.400 5.301 1.00 85.50 94 ARG A CA 1
ATOM 776 C C . ARG A 1 94 ? -14.637 -6.160 4.757 1.00 85.50 94 ARG A C 1
ATOM 778 O O . ARG A 1 94 ? -15.385 -6.258 3.791 1.00 85.50 94 ARG A O 1
ATOM 785 N N . GLU A 1 95 ? -14.537 -5.031 5.453 1.00 81.62 95 GLU A N 1
ATOM 786 C CA . GLU A 1 95 ? -15.327 -3.825 5.149 1.00 81.62 95 GLU A CA 1
ATOM 787 C C . GLU A 1 95 ? -14.602 -2.869 4.207 1.00 81.62 95 GLU A C 1
ATOM 789 O O . GLU A 1 95 ? -15.260 -2.089 3.520 1.00 81.62 95 GLU A O 1
ATOM 794 N N . TYR A 1 96 ? -13.270 -2.926 4.183 1.00 81.94 96 TYR A N 1
ATOM 795 C CA . TYR A 1 96 ? -12.431 -1.993 3.438 1.00 81.94 96 TYR A CA 1
ATOM 796 C C . TYR A 1 96 ? -11.485 -2.682 2.449 1.00 81.94 96 TYR A C 1
ATOM 798 O O . TYR A 1 96 ? -10.749 -1.974 1.769 1.00 81.94 96 TYR A O 1
ATOM 806 N N . ASP A 1 97 ? -11.532 -4.019 2.354 1.00 85.25 97 ASP A N 1
ATOM 807 C CA . ASP A 1 97 ? -10.703 -4.830 1.449 1.00 85.25 97 ASP A CA 1
ATOM 808 C C . ASP A 1 97 ? -9.204 -4.526 1.599 1.00 85.25 97 ASP A C 1
ATOM 810 O O . ASP A 1 97 ? -8.448 -4.490 0.632 1.00 85.25 97 ASP A O 1
ATOM 814 N N . LEU A 1 98 ? -8.771 -4.225 2.828 1.00 87.38 98 LEU A N 1
ATOM 815 C CA . LEU A 1 98 ? -7.358 -3.993 3.106 1.00 87.38 98 LEU A CA 1
ATOM 816 C C . LEU A 1 98 ? -6.626 -5.316 3.255 1.00 87.38 98 LEU A C 1
ATOM 818 O O . LEU A 1 98 ? -7.212 -6.341 3.613 1.00 87.38 98 LEU A O 1
ATOM 822 N N . TYR A 1 99 ? -5.322 -5.269 3.003 1.00 88.50 99 TYR A N 1
ATOM 823 C CA . TYR A 1 99 ? -4.478 -6.411 3.276 1.00 88.50 99 TYR A CA 1
ATOM 824 C C . TYR A 1 99 ? -4.511 -6.744 4.768 1.00 88.50 99 TYR A C 1
ATOM 826 O O . TYR A 1 99 ? -4.518 -5.850 5.610 1.00 88.50 99 TYR A O 1
ATOM 834 N N . VAL A 1 100 ? -4.543 -8.039 5.068 1.00 88.19 100 VAL A N 1
ATOM 835 C CA . VAL A 1 100 ? -4.277 -8.573 6.398 1.00 88.19 100 VAL A CA 1
ATOM 836 C C . VAL A 1 100 ? -3.415 -9.806 6.217 1.00 88.19 100 VAL A C 1
ATOM 838 O O . VAL A 1 100 ? -3.785 -10.747 5.509 1.00 88.19 100 VAL A O 1
ATOM 841 N N . LEU A 1 101 ? -2.254 -9.800 6.858 1.00 86.44 101 LEU A N 1
ATOM 842 C CA . LEU A 1 101 ? -1.291 -10.885 6.783 1.00 86.44 101 LEU A CA 1
ATOM 843 C C . LEU A 1 101 ? -1.892 -12.212 7.274 1.00 86.44 101 LEU A C 1
ATOM 845 O O . LEU A 1 101 ? -2.290 -12.361 8.431 1.00 86.44 101 LEU A O 1
ATOM 849 N N . LYS A 1 102 ? -1.922 -13.219 6.397 1.00 81.75 102 LYS A N 1
ATOM 850 C CA . LYS A 1 102 ? -2.443 -14.553 6.721 1.00 81.75 102 LYS A CA 1
ATOM 851 C C . LYS A 1 102 ? -1.338 -15.434 7.287 1.00 81.75 102 LYS A C 1
ATOM 853 O O . LYS A 1 102 ? -0.590 -16.045 6.538 1.00 81.75 102 LYS A O 1
ATOM 858 N N . GLY A 1 103 ? -1.275 -15.531 8.615 1.00 66.81 103 GLY A N 1
ATOM 859 C CA . GLY A 1 103 ? -0.452 -16.525 9.311 1.00 66.81 103 GLY A CA 1
ATOM 860 C C . GLY A 1 103 ? 1.044 -16.397 9.016 1.00 66.81 103 GLY A C 1
ATOM 861 O O . GLY A 1 103 ? 1.596 -17.146 8.217 1.00 66.81 103 GLY A O 1
ATOM 862 N N . HIS A 1 104 ? 1.713 -15.484 9.715 1.00 61.94 104 HIS A N 1
ATOM 863 C CA . HIS A 1 104 ? 3.158 -15.292 9.617 1.00 61.94 104 HIS A CA 1
ATOM 864 C C . HIS A 1 104 ? 3.864 -15.774 10.891 1.00 61.94 104 HIS A C 1
ATOM 866 O O . HIS A 1 104 ? 3.501 -15.382 11.998 1.00 61.94 104 HIS A O 1
ATOM 872 N N . ASP A 1 105 ? 4.889 -16.617 10.731 1.00 60.12 105 ASP A N 1
ATOM 873 C CA . ASP A 1 105 ? 5.808 -16.999 11.807 1.00 60.12 105 ASP A CA 1
ATOM 874 C C . ASP A 1 105 ? 7.134 -16.267 11.586 1.00 60.12 105 ASP A C 1
ATOM 876 O O . ASP A 1 105 ? 7.990 -16.713 10.817 1.00 60.12 105 ASP A O 1
ATOM 880 N N . SER A 1 106 ? 7.305 -15.138 12.278 1.00 55.94 106 SER A N 1
ATOM 881 C CA . SER A 1 106 ? 8.510 -14.294 12.219 1.00 55.94 106 SER A CA 1
ATOM 882 C C . SER A 1 106 ? 9.804 -15.044 12.541 1.00 55.94 106 SER A C 1
ATOM 884 O O . SER A 1 106 ? 10.891 -14.580 12.204 1.00 55.94 106 SER A O 1
ATOM 886 N N . ARG A 1 107 ? 9.702 -16.235 13.145 1.00 54.78 107 ARG A N 1
ATOM 887 C CA . ARG A 1 107 ? 10.833 -17.111 13.464 1.00 54.78 107 ARG A CA 1
ATOM 888 C C . ARG A 1 107 ? 11.371 -17.902 12.266 1.00 54.78 107 ARG A C 1
ATOM 890 O O . ARG A 1 107 ? 12.465 -18.447 12.375 1.00 54.78 107 ARG A O 1
ATOM 897 N N . LYS A 1 108 ? 10.636 -18.004 11.149 1.00 57.44 108 LYS A N 1
ATOM 898 C CA . LYS A 1 108 ? 11.024 -18.828 9.980 1.00 57.44 108 LYS A CA 1
ATOM 899 C C . LYS A 1 108 ? 11.426 -18.023 8.746 1.00 57.44 108 LYS A C 1
ATOM 901 O O . LYS A 1 108 ? 12.198 -18.515 7.928 1.00 57.44 108 LYS A O 1
ATOM 906 N N . THR A 1 109 ? 10.922 -16.804 8.607 1.00 52.19 109 THR A N 1
ATOM 907 C CA . THR A 1 109 ? 11.182 -15.899 7.481 1.00 52.19 109 THR A CA 1
ATOM 908 C C . THR A 1 109 ? 11.412 -14.508 8.052 1.00 52.19 109 THR A C 1
ATOM 910 O O . THR A 1 109 ? 10.661 -14.107 8.934 1.00 52.19 109 THR A O 1
ATOM 913 N N . GLY A 1 110 ? 12.455 -13.797 7.610 1.00 64.44 110 GLY A N 1
ATOM 914 C CA . GLY A 1 110 ? 12.886 -12.495 8.149 1.00 64.44 110 GLY A CA 1
ATOM 915 C C . GLY A 1 110 ? 11.905 -11.336 7.923 1.00 64.44 110 GLY A C 1
ATOM 916 O O . GLY A 1 110 ? 12.283 -10.332 7.331 1.00 64.44 110 GLY A O 1
ATOM 917 N N . GLY A 1 111 ? 10.669 -11.476 8.403 1.00 79.81 111 GLY A N 1
ATOM 918 C CA . GLY A 1 111 ? 9.545 -10.584 8.151 1.00 79.81 111 GLY A CA 1
ATOM 919 C C . GLY A 1 111 ? 8.850 -10.848 6.805 1.00 79.81 111 GLY A C 1
ATOM 920 O O . GLY A 1 111 ? 9.440 -11.435 5.893 1.00 79.81 111 GLY A O 1
ATOM 921 N N . PRO A 1 112 ? 7.594 -10.394 6.653 1.00 85.94 112 PRO A N 1
ATOM 922 C CA . PRO A 1 112 ? 6.856 -10.447 5.397 1.00 85.94 112 PRO A CA 1
ATOM 923 C C . PRO A 1 112 ? 7.322 -9.367 4.408 1.00 85.94 112 PRO A C 1
ATOM 925 O O . PRO A 1 112 ? 7.041 -9.471 3.215 1.00 85.94 112 PRO A O 1
ATOM 928 N N . VAL A 1 113 ? 8.053 -8.352 4.878 1.00 88.19 113 VAL A N 1
ATOM 929 C CA . VAL A 1 113 ? 8.631 -7.274 4.071 1.00 88.19 113 VAL A CA 1
ATOM 930 C C . VAL A 1 113 ? 10.142 -7.441 4.005 1.00 88.19 113 VAL A C 1
ATOM 932 O O . VAL A 1 113 ? 10.809 -7.575 5.028 1.00 88.19 113 VAL A O 1
ATOM 935 N N . ARG A 1 114 ? 10.691 -7.386 2.792 1.00 87.12 114 ARG A N 1
ATOM 936 C CA . ARG A 1 114 ? 12.131 -7.264 2.557 1.00 87.12 114 ARG A CA 1
ATOM 937 C C . ARG A 1 114 ? 12.433 -5.852 2.091 1.00 87.12 114 ARG A C 1
ATOM 939 O O . ARG A 1 114 ? 11.760 -5.361 1.189 1.00 87.12 114 ARG A O 1
ATOM 946 N N . ALA A 1 115 ? 13.448 -5.230 2.680 1.00 85.81 115 ALA A N 1
ATOM 947 C CA . ALA A 1 115 ? 13.880 -3.889 2.321 1.00 85.81 115 ALA A CA 1
ATOM 948 C C . ALA A 1 115 ? 15.401 -3.817 2.146 1.00 85.81 115 ALA A C 1
ATOM 950 O O . ALA A 1 115 ? 16.146 -4.504 2.845 1.00 85.81 115 ALA A O 1
ATOM 951 N N . VAL A 1 116 ? 15.842 -2.984 1.206 1.00 82.38 116 VAL A N 1
ATOM 952 C CA . VAL A 1 116 ? 17.247 -2.694 0.908 1.00 82.38 116 VAL A CA 1
ATOM 953 C C . VAL A 1 116 ? 17.407 -1.189 0.767 1.00 82.38 116 VAL A C 1
ATOM 955 O O . VAL A 1 116 ? 16.704 -0.550 -0.016 1.00 82.38 116 VAL A O 1
ATOM 958 N N . SER A 1 117 ? 18.344 -0.613 1.514 1.00 81.62 117 SER A N 1
ATOM 959 C CA . SER A 1 117 ? 18.662 0.808 1.409 1.00 81.62 117 SER A CA 1
ATOM 960 C C . SER A 1 117 ? 19.369 1.109 0.089 1.00 81.62 117 SER A C 1
ATOM 962 O O . SER A 1 117 ? 20.392 0.507 -0.236 1.00 81.62 117 SER A O 1
ATOM 964 N N . LEU A 1 118 ? 18.839 2.076 -0.655 1.00 73.44 118 LEU A N 1
ATOM 965 C CA . LEU A 1 118 ? 19.437 2.623 -1.862 1.00 73.44 118 LEU A CA 1
ATOM 966 C C . LEU A 1 118 ? 20.028 4.012 -1.530 1.00 73.44 118 LEU A C 1
ATOM 968 O O . LEU A 1 118 ? 19.303 4.903 -1.084 1.00 73.44 118 LEU A O 1
ATOM 972 N N . PRO A 1 119 ? 21.320 4.270 -1.789 1.00 66.56 119 PRO A N 1
ATOM 973 C CA . PRO A 1 119 ? 22.000 5.546 -1.624 1.00 66.56 119 PRO A CA 1
ATOM 974 C C . PRO A 1 119 ? 21.642 6.494 -2.780 1.00 66.56 119 PRO A C 1
ATOM 976 O O . PRO A 1 119 ? 22.498 7.158 -3.358 1.00 66.56 119 PRO A O 1
ATOM 979 N N . ILE A 1 120 ? 20.362 6.538 -3.149 1.00 64.50 120 ILE A N 1
ATOM 980 C CA . ILE A 1 120 ? 19.807 7.481 -4.114 1.00 64.50 120 ILE A CA 1
ATOM 981 C C . ILE A 1 120 ? 19.208 8.635 -3.314 1.00 64.50 120 ILE A C 1
ATOM 983 O O . ILE A 1 120 ? 18.440 8.408 -2.382 1.00 64.50 120 ILE A O 1
ATOM 987 N N . GLY A 1 121 ? 19.558 9.873 -3.675 1.00 54.72 121 GLY A N 1
ATOM 988 C CA . GLY A 1 121 ? 18.862 11.069 -3.187 1.00 54.72 121 GLY A CA 1
ATOM 989 C C . GLY A 1 121 ? 18.848 11.262 -1.665 1.00 54.72 121 GLY A C 1
ATOM 990 O O . GLY A 1 121 ? 17.898 11.841 -1.152 1.00 54.72 121 GLY A O 1
ATOM 991 N N . GLY A 1 122 ? 19.866 10.783 -0.940 1.00 57.31 122 GLY A N 1
ATOM 992 C CA . GLY A 1 122 ? 19.958 10.937 0.520 1.00 57.31 122 GLY A CA 1
ATOM 993 C C . GLY A 1 122 ? 19.488 9.734 1.347 1.00 57.31 122 GLY A C 1
ATOM 994 O O . GLY A 1 122 ? 19.536 9.821 2.569 1.00 57.31 122 GLY A O 1
ATOM 995 N N . GLY A 1 123 ? 19.112 8.617 0.709 1.00 67.06 123 GLY A N 1
ATOM 996 C CA . GLY A 1 123 ? 18.805 7.348 1.382 1.00 67.06 123 GLY A CA 1
ATOM 997 C C . GLY A 1 123 ? 17.335 6.959 1.253 1.00 67.06 123 GLY A C 1
ATOM 998 O O . GLY A 1 123 ? 16.548 7.206 2.156 1.00 67.06 123 GLY A O 1
ATOM 999 N N . VAL A 1 124 ? 16.970 6.337 0.132 1.00 78.69 124 VAL A N 1
ATOM 1000 C CA . VAL A 1 124 ? 15.627 5.778 -0.096 1.00 78.69 124 VAL A CA 1
ATOM 1001 C C . VAL A 1 124 ? 15.699 4.268 0.057 1.00 78.69 124 VAL A C 1
ATOM 1003 O O . VAL A 1 124 ? 16.571 3.639 -0.532 1.00 78.69 124 VAL A O 1
ATOM 1006 N N . SER A 1 125 ? 14.774 3.654 0.787 1.00 85.94 125 SER A N 1
ATOM 1007 C CA . SER A 1 125 ? 14.712 2.191 0.864 1.00 85.94 125 SER A CA 1
ATOM 1008 C C . SER A 1 125 ? 13.800 1.621 -0.224 1.00 85.94 125 SER A C 1
ATOM 1010 O O . SER A 1 125 ? 12.636 2.009 -0.351 1.00 85.94 125 SER A O 1
ATOM 1012 N N . PHE A 1 126 ? 14.336 0.693 -1.017 1.00 91.69 126 PHE A N 1
ATOM 1013 C CA . PHE A 1 126 ? 13.528 -0.230 -1.809 1.00 91.69 126 PHE A CA 1
ATOM 1014 C C . PHE A 1 126 ? 12.905 -1.255 -0.872 1.00 91.69 126 PHE A C 1
ATOM 1016 O O . PHE A 1 126 ? 13.592 -1.785 -0.003 1.00 91.69 126 PHE A O 1
ATOM 1023 N N . GLY A 1 127 ? 11.621 -1.548 -1.058 1.00 93.94 127 GLY A N 1
ATOM 1024 C CA . GLY A 1 127 ? 10.908 -2.528 -0.249 1.00 93.94 127 GLY A CA 1
ATOM 1025 C C . GLY A 1 127 ? 9.939 -3.352 -1.080 1.00 93.94 127 GLY A C 1
ATOM 1026 O O . GLY A 1 127 ? 9.337 -2.843 -2.021 1.00 93.94 127 GLY A O 1
ATOM 1027 N N . PHE A 1 128 ? 9.759 -4.622 -0.730 1.00 95.38 128 PHE A N 1
ATOM 1028 C CA . PHE A 1 128 ? 8.722 -5.468 -1.314 1.00 95.38 128 PHE A CA 1
ATOM 1029 C C . PHE A 1 128 ? 8.152 -6.458 -0.304 1.00 95.38 128 PHE A C 1
ATOM 1031 O O . PHE A 1 128 ? 8.829 -6.896 0.629 1.00 95.38 128 PHE A O 1
ATOM 1038 N N . HIS A 1 129 ? 6.887 -6.819 -0.503 1.00 93.88 129 HIS A N 1
ATOM 1039 C CA . HIS A 1 129 ? 6.143 -7.676 0.407 1.00 93.88 129 HIS A CA 1
ATOM 1040 C C . HIS A 1 129 ? 6.119 -9.116 -0.117 1.00 93.88 129 HIS A C 1
ATOM 1042 O O . HIS A 1 129 ? 5.412 -9.447 -1.067 1.00 93.88 129 HIS A O 1
ATOM 1048 N N . VAL A 1 130 ? 6.868 -10.001 0.535 1.00 90.88 130 VAL A N 1
ATOM 1049 C CA . VAL A 1 130 ? 7.096 -11.392 0.121 1.00 90.88 130 VAL A CA 1
ATOM 1050 C C . VAL A 1 130 ? 5.796 -12.189 0.046 1.00 90.88 130 VAL A C 1
ATOM 1052 O O . VAL A 1 130 ? 5.580 -12.881 -0.945 1.00 90.88 130 VAL A O 1
ATOM 1055 N N . GLU A 1 131 ? 4.915 -12.084 1.047 1.00 89.19 131 GLU A N 1
ATOM 1056 C CA . GLU A 1 131 ? 3.659 -12.854 1.029 1.00 89.19 131 GLU A CA 1
ATOM 1057 C C . GLU A 1 131 ? 2.711 -12.395 -0.092 1.00 89.19 131 GLU A C 1
ATOM 1059 O O . GLU A 1 131 ? 2.239 -13.229 -0.859 1.00 89.19 131 GLU A O 1
ATOM 1064 N N . LYS A 1 132 ? 2.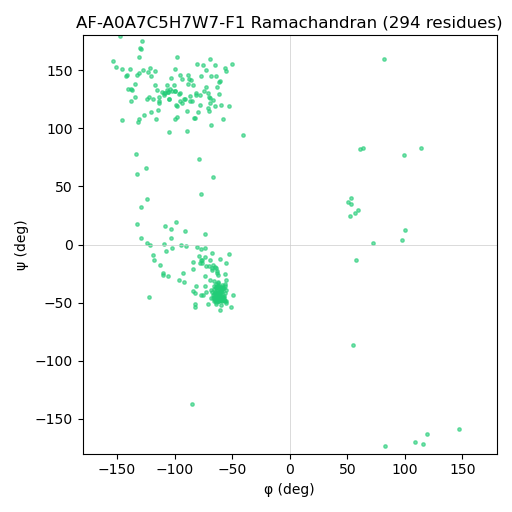544 -11.080 -0.305 1.00 91.50 132 LYS A N 1
ATOM 1065 C CA . LYS A 1 132 ? 1.778 -10.546 -1.446 1.00 91.50 132 LYS A CA 1
ATOM 1066 C C . LYS A 1 132 ? 2.332 -11.013 -2.792 1.00 91.50 132 LYS A C 1
ATOM 1068 O O . LYS A 1 132 ? 1.559 -11.329 -3.688 1.00 91.50 132 LYS A O 1
ATOM 1073 N N . LEU A 1 133 ? 3.656 -11.120 -2.946 1.00 90.31 133 LEU A N 1
ATOM 1074 C CA . LEU A 1 133 ? 4.248 -11.668 -4.173 1.00 90.31 133 LEU A CA 1
ATOM 1075 C C . LEU A 1 133 ? 3.881 -13.138 -4.401 1.00 90.31 133 LEU A C 1
ATOM 1077 O O . LEU A 1 133 ? 3.685 -13.528 -5.549 1.00 90.31 133 LEU A O 1
ATOM 1081 N N . LYS A 1 134 ? 3.797 -13.955 -3.345 1.00 88.38 134 LYS A N 1
ATOM 1082 C CA . LYS A 1 134 ? 3.368 -15.357 -3.476 1.00 88.38 134 LYS A CA 1
ATOM 1083 C C . LYS A 1 134 ? 1.912 -15.458 -3.923 1.00 88.38 134 LYS A C 1
ATOM 1085 O O . LYS A 1 134 ? 1.590 -16.360 -4.678 1.00 88.38 134 LYS A O 1
ATOM 1090 N N . GLU A 1 135 ? 1.059 -14.545 -3.463 1.00 87.19 135 GLU A N 1
ATOM 1091 C CA . GLU A 1 135 ? -0.371 -14.551 -3.789 1.00 87.19 135 GLU A CA 1
ATOM 1092 C C . GLU A 1 135 ? -0.683 -13.924 -5.159 1.00 87.19 135 GLU A C 1
ATOM 1094 O O . GLU A 1 135 ? -1.589 -14.383 -5.852 1.00 87.19 135 GLU A O 1
ATOM 1099 N N . LEU A 1 136 ? 0.047 -12.875 -5.559 1.00 89.56 136 LEU A N 1
ATOM 1100 C CA . LEU A 1 136 ? -0.329 -12.016 -6.691 1.00 89.56 136 LEU A CA 1
ATOM 1101 C C . LEU A 1 136 ? 0.580 -12.149 -7.923 1.00 89.56 136 LEU A C 1
ATOM 1103 O O . LEU A 1 136 ? 0.138 -11.863 -9.036 1.00 89.56 136 LEU A O 1
ATOM 1107 N N . CYS A 1 137 ? 1.840 -12.575 -7.774 1.00 86.69 137 CYS A N 1
ATOM 1108 C CA . CYS A 1 137 ? 2.800 -12.592 -8.891 1.00 86.69 137 CYS A CA 1
ATOM 1109 C C . CYS A 1 137 ? 2.838 -13.895 -9.697 1.00 86.69 137 CYS A C 1
ATOM 1111 O O . CYS A 1 137 ? 3.742 -14.057 -10.520 1.00 86.69 137 CYS A O 1
ATOM 1113 N N . ASP A 1 138 ? 1.886 -14.813 -9.527 1.00 86.56 138 ASP A N 1
ATOM 1114 C CA . ASP A 1 138 ? 1.841 -16.047 -10.327 1.00 86.56 138 ASP A CA 1
ATOM 1115 C C . ASP A 1 138 ? 1.740 -15.761 -11.833 1.00 86.56 138 ASP A C 1
ATOM 1117 O O . ASP A 1 138 ? 2.373 -16.439 -12.643 1.00 86.56 138 ASP A O 1
ATOM 1121 N N . ALA A 1 139 ? 1.024 -14.698 -12.214 1.00 85.38 139 ALA A N 1
ATOM 1122 C CA . ALA A 1 139 ? 0.936 -14.234 -13.599 1.00 85.38 139 ALA A CA 1
ATOM 1123 C C . ALA A 1 139 ? 2.194 -13.483 -14.088 1.00 85.38 139 ALA A C 1
ATOM 1125 O O . ALA A 1 139 ? 2.351 -13.275 -15.290 1.00 85.38 139 ALA A O 1
ATOM 1126 N N . PHE A 1 140 ? 3.099 -13.089 -13.183 1.00 91.12 140 PHE A N 1
ATOM 1127 C CA . PHE A 1 140 ? 4.243 -12.214 -13.464 1.00 91.12 140 PHE A CA 1
ATOM 1128 C C . PHE A 1 140 ? 5.560 -12.756 -12.870 1.00 91.12 140 PHE A C 1
ATOM 1130 O O . PHE A 1 140 ? 6.214 -12.086 -12.060 1.00 91.12 140 PHE A O 1
ATOM 1137 N N . PRO A 1 141 ? 6.017 -13.958 -13.272 1.00 91.12 141 PRO A N 1
ATOM 1138 C CA . PRO A 1 141 ? 7.202 -14.588 -12.685 1.00 91.12 141 PRO A CA 1
ATOM 1139 C C . PRO A 1 141 ? 8.487 -13.774 -12.899 1.00 91.12 141 PRO A C 1
ATOM 1141 O O . PRO A 1 141 ? 9.348 -13.753 -12.021 1.00 91.12 141 PRO A O 1
ATOM 1144 N N . LYS A 1 142 ? 8.613 -13.063 -14.028 1.00 92.69 142 LYS A N 1
ATOM 1145 C CA . LYS A 1 142 ? 9.763 -12.189 -14.309 1.00 92.69 142 LYS A CA 1
ATOM 1146 C C . LYS A 1 142 ? 9.802 -10.961 -13.402 1.00 92.69 142 LYS A C 1
ATOM 1148 O O . LYS A 1 142 ? 10.872 -10.632 -12.902 1.00 92.69 142 LYS A O 1
ATOM 1153 N N . LEU A 1 143 ? 8.651 -10.352 -13.103 1.00 94.44 143 LEU A N 1
ATOM 1154 C CA . LEU A 1 143 ? 8.564 -9.280 -12.106 1.00 94.44 143 LEU A CA 1
ATOM 1155 C C . LEU A 1 143 ? 9.011 -9.777 -10.733 1.00 94.44 143 LEU A C 1
ATOM 1157 O O . LEU A 1 143 ? 9.843 -9.139 -10.097 1.00 94.44 143 LEU A O 1
ATOM 1161 N N . ARG A 1 144 ? 8.517 -10.941 -10.292 1.00 93.81 144 ARG A N 1
ATOM 1162 C CA . ARG A 1 144 ? 8.956 -11.545 -9.027 1.00 93.81 144 ARG A CA 1
ATOM 1163 C C . ARG A 1 144 ? 10.476 -11.717 -9.001 1.00 93.81 144 ARG A C 1
ATOM 1165 O O . ARG A 1 144 ? 11.113 -11.271 -8.053 1.00 93.81 144 ARG A O 1
ATOM 1172 N N . ASN A 1 145 ? 11.055 -12.315 -10.041 1.00 93.56 145 ASN A N 1
ATOM 1173 C CA . ASN A 1 145 ? 12.503 -12.517 -10.130 1.00 93.56 145 ASN A CA 1
ATOM 1174 C C . ASN A 1 145 ? 13.268 -11.187 -10.090 1.00 93.56 145 ASN A C 1
ATOM 1176 O O . ASN A 1 145 ? 14.267 -11.090 -9.384 1.00 93.56 145 ASN A O 1
ATOM 1180 N N . TYR A 1 146 ? 12.769 -10.161 -10.783 1.00 93.38 146 TYR A N 1
ATOM 1181 C CA . TYR A 1 146 ? 13.364 -8.829 -10.776 1.00 93.38 146 TYR A CA 1
ATOM 1182 C C . TYR A 1 146 ? 13.364 -8.208 -9.374 1.00 93.38 146 TYR A C 1
ATOM 1184 O O . TYR A 1 146 ? 14.402 -7.745 -8.918 1.00 93.38 146 TYR A O 1
ATOM 1192 N N . LEU A 1 147 ? 12.247 -8.270 -8.641 1.00 94.00 147 LEU A N 1
ATOM 1193 C CA . LEU A 1 147 ? 12.163 -7.748 -7.270 1.00 94.00 147 LEU A CA 1
ATOM 1194 C C . LEU A 1 147 ? 13.137 -8.452 -6.315 1.00 94.00 147 LEU A C 1
ATOM 1196 O O . LEU A 1 147 ? 13.797 -7.795 -5.511 1.00 94.00 147 LEU A O 1
ATOM 1200 N N . PHE A 1 148 ? 13.263 -9.779 -6.420 1.00 93.06 148 PHE A N 1
ATOM 1201 C CA . PHE A 1 148 ? 14.227 -10.534 -5.618 1.00 93.06 148 PHE A CA 1
ATOM 1202 C C . PHE A 1 148 ? 15.673 -10.217 -5.993 1.00 93.06 148 PHE A C 1
ATOM 1204 O O . PHE A 1 148 ? 16.492 -10.065 -5.092 1.00 93.06 148 PHE A O 1
ATOM 1211 N N . TRP A 1 149 ? 15.979 -10.076 -7.284 1.00 91.56 149 TRP A N 1
ATOM 1212 C CA . TRP A 1 149 ? 17.299 -9.644 -7.739 1.00 91.56 149 TRP A CA 1
ATOM 1213 C C . TRP A 1 149 ? 17.639 -8.253 -7.196 1.00 91.56 149 TRP A C 1
ATOM 1215 O O . TRP A 1 149 ? 18.703 -8.076 -6.610 1.00 91.56 149 TRP A O 1
ATOM 1225 N N . VAL A 1 150 ? 16.709 -7.291 -7.270 1.00 88.75 150 VAL A N 1
ATOM 1226 C CA . VAL A 1 150 ? 16.925 -5.960 -6.683 1.00 88.75 150 VAL A CA 1
ATOM 1227 C C . VAL A 1 150 ? 17.171 -6.059 -5.168 1.00 88.75 150 VAL A C 1
ATOM 1229 O O . VAL A 1 150 ? 18.035 -5.383 -4.617 1.00 88.75 150 VAL A O 1
ATOM 1232 N N . GLY A 1 151 ? 16.431 -6.930 -4.481 1.00 88.00 151 GLY A N 1
ATOM 1233 C CA . GLY A 1 151 ? 16.544 -7.132 -3.037 1.00 88.00 151 GLY A CA 1
ATOM 1234 C C . GLY A 1 151 ? 17.783 -7.897 -2.557 1.00 88.00 151 GLY A C 1
ATOM 1235 O O . GLY A 1 151 ? 17.999 -7.966 -1.348 1.00 88.00 151 GLY A O 1
ATOM 1236 N N . ASN A 1 152 ? 18.550 -8.514 -3.455 1.00 87.31 152 ASN A N 1
ATOM 1237 C CA . ASN A 1 152 ? 19.678 -9.382 -3.105 1.00 87.31 152 ASN A CA 1
ATOM 1238 C C . ASN A 1 152 ? 20.998 -8.899 -3.715 1.00 87.31 152 ASN A C 1
ATOM 1240 O O . ASN A 1 152 ? 22.014 -8.877 -3.029 1.00 87.31 152 ASN A O 1
ATOM 1244 N N . ASP A 1 153 ? 20.968 -8.531 -4.995 1.00 83.81 153 ASP A N 1
ATOM 1245 C CA . ASP A 1 153 ? 22.150 -8.473 -5.858 1.00 83.81 153 ASP A CA 1
ATOM 1246 C C . ASP A 1 153 ? 22.283 -7.127 -6.593 1.00 83.81 153 ASP A C 1
ATOM 1248 O O . ASP A 1 153 ? 23.145 -6.970 -7.460 1.00 83.81 153 ASP A O 1
ATOM 1252 N N . PHE A 1 154 ? 21.420 -6.147 -6.298 1.00 80.12 154 PHE A N 1
ATOM 1253 C CA . PHE A 1 154 ? 21.432 -4.867 -7.004 1.00 80.12 154 PHE A CA 1
ATOM 1254 C C . PHE A 1 154 ? 22.770 -4.134 -6.811 1.00 80.12 154 PHE A C 1
ATOM 1256 O O . PHE A 1 154 ? 23.199 -3.952 -5.670 1.00 80.12 154 PHE A O 1
ATOM 1263 N N . PRO A 1 155 ? 23.431 -3.656 -7.885 1.00 74.88 155 PRO A N 1
ATOM 1264 C CA . PRO A 1 155 ? 24.721 -2.972 -7.792 1.00 74.88 155 PRO A CA 1
ATOM 1265 C C . PRO A 1 155 ? 24.544 -1.516 -7.344 1.00 74.88 155 PRO A C 1
ATOM 1267 O O . PRO A 1 155 ? 24.688 -0.556 -8.105 1.00 74.88 155 PRO A O 1
ATOM 1270 N N . VAL A 1 156 ? 24.233 -1.367 -6.062 1.00 67.69 156 VAL A N 1
ATOM 1271 C CA . VAL A 1 156 ? 23.861 -0.124 -5.393 1.00 67.69 156 VAL A CA 1
ATOM 1272 C C . VAL A 1 156 ? 24.911 0.996 -5.542 1.00 67.69 156 VAL A C 1
ATOM 1274 O O . VAL A 1 156 ? 24.574 2.171 -5.680 1.00 67.69 156 VAL A O 1
ATOM 1277 N N . GLU A 1 157 ? 26.195 0.652 -5.577 1.00 63.19 157 GLU A N 1
ATOM 1278 C CA . GLU A 1 157 ? 27.306 1.616 -5.654 1.00 63.19 157 GLU A CA 1
ATOM 1279 C C . GLU A 1 157 ? 27.372 2.373 -6.990 1.00 63.19 157 GLU A C 1
ATOM 1281 O O . GLU A 1 157 ? 27.896 3.486 -7.070 1.00 63.19 157 GLU A O 1
ATOM 1286 N N . SER A 1 158 ? 26.777 1.808 -8.041 1.00 59.41 158 SER A N 1
ATOM 1287 C CA . SER A 1 158 ? 26.763 2.412 -9.375 1.00 59.41 158 SER A CA 1
ATOM 1288 C C . SER A 1 158 ? 25.695 3.503 -9.527 1.00 59.41 158 SER A C 1
ATOM 1290 O O . SER A 1 158 ? 25.611 4.140 -10.578 1.00 59.41 158 SER A O 1
ATOM 1292 N N . LEU A 1 159 ? 24.895 3.754 -8.478 1.00 58.25 159 LEU A N 1
ATOM 1293 C CA . LEU A 1 159 ? 23.719 4.624 -8.534 1.00 58.25 159 LEU A CA 1
ATOM 1294 C C . LEU A 1 159 ? 24.002 6.136 -8.535 1.00 58.25 159 LEU A C 1
ATOM 1296 O O . LEU A 1 159 ? 23.127 6.941 -8.841 1.00 58.25 159 LEU A O 1
ATOM 1300 N N . SER A 1 160 ? 25.224 6.547 -8.215 1.00 51.06 160 SER A N 1
ATOM 1301 C CA . SER A 1 160 ? 25.608 7.959 -8.074 1.00 51.06 160 SER A CA 1
ATOM 1302 C C . SER A 1 160 ? 25.826 8.702 -9.405 1.00 51.06 160 SER A C 1
ATOM 1304 O O . SER A 1 160 ? 26.075 9.905 -9.397 1.00 51.06 160 SER A O 1
ATOM 1306 N N . ARG A 1 161 ? 25.735 8.017 -10.555 1.00 47.09 161 ARG A N 1
ATOM 1307 C CA . ARG A 1 161 ? 26.121 8.546 -11.883 1.00 47.09 161 ARG A CA 1
ATOM 1308 C C . ARG A 1 161 ? 24.957 8.968 -12.780 1.00 47.09 161 ARG A C 1
ATOM 1310 O O . ARG A 1 161 ? 25.143 9.154 -13.980 1.00 47.09 161 ARG A O 1
ATOM 1317 N N . PHE A 1 162 ? 23.752 9.083 -12.238 1.00 50.50 162 PHE A N 1
ATOM 1318 C CA . PHE A 1 162 ? 22.558 9.166 -13.068 1.00 50.50 162 PHE A CA 1
ATOM 1319 C C . PHE A 1 162 ? 22.002 10.570 -13.214 1.00 50.50 162 PHE A C 1
ATOM 1321 O O . PHE A 1 162 ? 21.823 11.310 -12.252 1.00 50.50 162 PHE A O 1
ATOM 1328 N N . SER A 1 163 ? 21.710 10.929 -14.455 1.00 45.50 163 SER A N 1
ATOM 1329 C CA . SER A 1 163 ? 21.045 12.166 -14.833 1.00 45.50 163 SER A CA 1
ATOM 1330 C C . SER A 1 163 ? 20.033 11.828 -15.917 1.00 45.50 163 SER A C 1
ATOM 1332 O O . SER A 1 163 ? 20.346 11.074 -16.838 1.00 45.50 163 SER A O 1
ATOM 1334 N N . ILE A 1 164 ? 18.818 12.354 -15.783 1.00 48.41 164 ILE A N 1
ATOM 1335 C CA . ILE A 1 164 ? 17.744 12.159 -16.756 1.00 48.41 164 ILE A CA 1
ATOM 1336 C C . ILE A 1 164 ? 17.923 13.212 -17.856 1.00 48.41 164 ILE A C 1
ATOM 1338 O O . ILE A 1 164 ? 17.914 14.405 -17.538 1.00 48.41 164 ILE A O 1
ATOM 1342 N N . PRO A 1 165 ? 18.052 12.834 -19.138 1.00 42.50 165 PRO A N 1
ATOM 1343 C CA . PRO A 1 165 ? 17.850 13.778 -20.223 1.00 42.50 165 PRO A CA 1
ATOM 1344 C C . PRO A 1 165 ? 16.356 14.118 -20.280 1.00 42.50 165 PRO A C 1
ATOM 1346 O O . PRO A 1 165 ? 15.520 13.251 -20.537 1.00 42.50 165 PRO A O 1
ATOM 1349 N N . LEU A 1 166 ? 16.013 15.376 -20.007 1.00 42.97 166 LEU A N 1
ATOM 1350 C CA . LEU A 1 166 ? 14.685 15.924 -20.283 1.00 42.97 166 LEU A CA 1
ATOM 1351 C C . LEU A 1 166 ? 14.523 15.998 -21.808 1.00 42.97 166 LEU A C 1
ATOM 1353 O O . LEU A 1 166 ? 15.101 16.881 -22.438 1.00 42.97 166 LEU A O 1
ATOM 1357 N N . HIS A 1 167 ? 13.780 15.067 -22.405 1.00 42.56 167 HIS A N 1
ATOM 1358 C CA . HIS A 1 167 ? 13.288 15.215 -23.778 1.00 42.56 167 HIS A CA 1
ATOM 1359 C C . HIS A 1 167 ? 11.840 15.721 -23.788 1.00 42.56 167 HIS A C 1
ATOM 1361 O O . HIS A 1 167 ? 11.169 15.701 -22.759 1.00 42.56 167 HIS A O 1
ATOM 1367 N N . GLU A 1 168 ? 11.437 16.260 -24.941 1.00 46.44 168 GLU A N 1
ATOM 1368 C CA . GLU A 1 168 ? 10.317 17.182 -25.183 1.00 46.44 168 GLU A CA 1
ATOM 1369 C C . GLU A 1 168 ? 8.952 16.777 -24.596 1.00 46.44 168 GLU A C 1
ATOM 1371 O O . GLU A 1 168 ? 8.666 15.612 -24.317 1.00 46.44 168 GLU A O 1
ATOM 1376 N N . GLU A 1 169 ? 8.123 17.799 -24.367 1.00 47.44 169 GLU A N 1
ATOM 1377 C CA . GLU A 1 169 ? 6.796 17.731 -23.750 1.00 47.44 169 GLU A CA 1
ATOM 1378 C C . GLU A 1 169 ? 5.854 16.798 -24.532 1.00 47.44 169 GLU A C 1
ATOM 1380 O O . GLU A 1 169 ? 5.375 17.135 -25.610 1.00 47.44 169 GLU A O 1
ATOM 1385 N N . GLU A 1 170 ? 5.552 15.627 -23.967 1.00 47.78 170 GLU A N 1
ATOM 1386 C CA . GLU A 1 170 ? 4.389 14.834 -24.371 1.00 47.78 170 GLU A CA 1
ATOM 1387 C C . GLU A 1 170 ? 3.216 15.234 -23.465 1.00 47.78 170 GLU A C 1
ATOM 1389 O O . GLU A 1 170 ? 3.323 15.211 -22.235 1.00 47.78 170 GLU A O 1
ATOM 1394 N N . HIS A 1 171 ? 2.095 15.638 -24.064 1.00 50.53 171 HIS A N 1
ATOM 1395 C CA . HIS A 1 171 ? 0.861 15.935 -23.341 1.00 50.53 171 HIS A CA 1
ATOM 1396 C C . HIS A 1 171 ? 0.019 14.663 -23.191 1.00 50.53 171 HIS A C 1
ATOM 1398 O O . HIS A 1 171 ? -0.117 13.880 -24.127 1.00 50.53 171 HIS A O 1
ATOM 1404 N N . ALA A 1 172 ? -0.564 14.464 -22.008 1.00 51.88 172 ALA A N 1
ATOM 1405 C CA . ALA A 1 172 ? -1.595 13.459 -21.795 1.00 51.88 172 ALA A CA 1
ATOM 1406 C C . ALA A 1 172 ? -2.935 14.138 -21.982 1.00 51.88 172 ALA A C 1
ATOM 1408 O O . ALA A 1 172 ? -3.261 15.075 -21.250 1.00 51.88 172 ALA A O 1
ATOM 1409 N N . ASP A 1 173 ? -3.722 13.625 -22.915 1.00 52.44 173 ASP A N 1
ATOM 1410 C CA . ASP A 1 173 ? -5.007 14.228 -23.237 1.00 52.44 173 ASP A CA 1
ATOM 1411 C C . ASP A 1 173 ? -6.059 13.984 -22.142 1.00 52.44 173 ASP A C 1
ATOM 1413 O O . ASP A 1 173 ? -7.029 14.734 -22.066 1.00 52.44 173 ASP A O 1
ATOM 1417 N N . ASN A 1 174 ? -5.876 12.992 -21.248 1.00 67.88 174 ASN A N 1
ATOM 1418 C CA . ASN A 1 174 ? -6.886 12.629 -20.245 1.00 67.88 174 ASN A CA 1
ATOM 1419 C C . ASN A 1 174 ? -6.310 12.148 -18.892 1.00 67.88 174 ASN A C 1
ATOM 1421 O O . ASN A 1 174 ? -5.858 11.011 -18.747 1.00 67.88 174 ASN A O 1
ATOM 1425 N N . ILE A 1 175 ? -6.422 12.991 -17.857 1.00 76.19 175 ILE A N 1
ATOM 1426 C CA . ILE A 1 175 ? -6.162 12.639 -16.449 1.00 76.19 175 ILE A CA 1
ATOM 1427 C C . ILE A 1 175 ? -7.501 12.508 -15.717 1.00 76.19 175 ILE A C 1
ATOM 1429 O O . ILE A 1 175 ? -8.300 13.446 -15.698 1.00 76.19 175 ILE A O 1
ATOM 1433 N N . VAL A 1 176 ? -7.745 11.369 -15.065 1.00 82.56 176 VAL A N 1
ATOM 1434 C CA . VAL A 1 176 ? -8.996 11.117 -14.330 1.00 82.56 176 VAL A CA 1
ATOM 1435 C C . VAL A 1 176 ? -8.711 10.981 -12.842 1.00 82.56 176 VAL A C 1
ATOM 1437 O O . VAL A 1 176 ? -7.813 10.259 -12.429 1.00 82.56 176 VAL A O 1
ATOM 1440 N N . ARG A 1 177 ? -9.492 11.656 -11.993 1.00 81.06 177 ARG A N 1
ATOM 1441 C CA . ARG A 1 177 ? -9.328 11.538 -10.537 1.00 81.06 177 ARG A CA 1
ATOM 1442 C C . ARG A 1 177 ? -9.657 10.120 -10.066 1.00 81.06 177 ARG A C 1
ATOM 1444 O O . ARG A 1 177 ? -10.806 9.688 -10.172 1.00 81.06 177 ARG A O 1
ATOM 1451 N N . ASN A 1 178 ? -8.683 9.447 -9.462 1.00 79.88 178 ASN A N 1
ATOM 1452 C CA . ASN A 1 178 ? -8.854 8.131 -8.867 1.00 79.88 178 ASN A CA 1
ATOM 1453 C C . ASN A 1 178 ? -9.438 8.297 -7.454 1.00 79.88 178 ASN A C 1
ATOM 1455 O O . ASN A 1 178 ? -8.790 8.787 -6.531 1.00 79.88 178 ASN A O 1
ATOM 1459 N N . ARG A 1 179 ? -10.709 7.912 -7.302 1.00 76.44 179 ARG A N 1
ATOM 1460 C CA . ARG A 1 179 ? -11.395 7.801 -5.999 1.00 76.44 179 ARG A CA 1
ATOM 1461 C C . ARG A 1 179 ? -11.642 6.342 -5.598 1.00 76.44 179 ARG A C 1
ATOM 1463 O O . ARG A 1 179 ? -12.540 6.083 -4.799 1.00 76.44 179 ARG A O 1
ATOM 1470 N N . GLY A 1 180 ? -10.949 5.417 -6.255 1.00 82.44 180 GLY A N 1
ATOM 1471 C CA . GLY A 1 180 ? -10.996 3.988 -5.993 1.00 82.44 180 GLY A CA 1
ATOM 1472 C C . GLY A 1 180 ? -10.033 3.606 -4.873 1.00 82.44 180 GLY A C 1
ATOM 1473 O O . GLY A 1 180 ? -9.930 4.303 -3.865 1.00 82.44 180 GLY A O 1
ATOM 1474 N N . ASP A 1 181 ? -9.330 2.504 -5.078 1.00 84.94 181 ASP A N 1
ATOM 1475 C CA . ASP A 1 181 ? -8.386 1.874 -4.156 1.00 84.94 181 ASP A CA 1
ATOM 1476 C C . ASP A 1 181 ? -7.212 2.789 -3.755 1.00 84.94 181 ASP A C 1
ATOM 1478 O O . ASP A 1 181 ? -6.962 2.990 -2.562 1.00 84.94 181 ASP A O 1
ATOM 1482 N N . ILE A 1 182 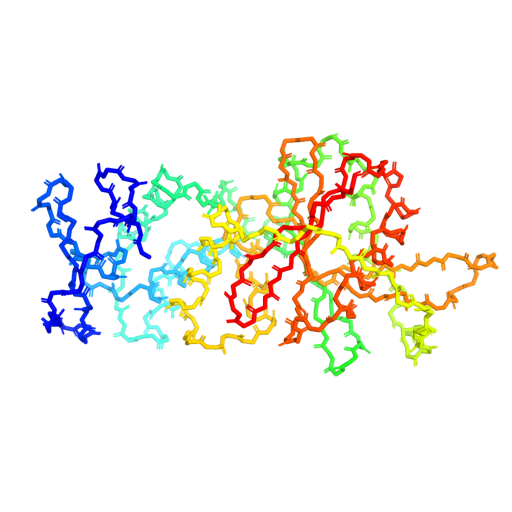? -6.556 3.443 -4.723 1.00 90.50 182 ILE A N 1
ATOM 1483 C CA . ILE A 1 182 ? -5.424 4.349 -4.457 1.00 90.50 182 ILE A CA 1
ATOM 1484 C C . ILE A 1 182 ? -5.888 5.577 -3.674 1.00 90.50 182 ILE A C 1
ATOM 1486 O O . ILE A 1 182 ? -5.285 5.946 -2.666 1.00 90.50 182 ILE A O 1
ATOM 1490 N N . GLY A 1 183 ? -6.970 6.213 -4.135 1.00 89.38 183 GLY A N 1
ATOM 1491 C CA . GLY A 1 183 ? -7.524 7.405 -3.496 1.00 89.38 183 GLY A CA 1
ATOM 1492 C C . GLY A 1 183 ? -7.940 7.134 -2.052 1.00 89.38 183 GLY A C 1
ATOM 1493 O O . GLY A 1 183 ? -7.623 7.918 -1.162 1.00 89.38 183 GLY A O 1
ATOM 1494 N N . PHE A 1 184 ? -8.598 5.998 -1.814 1.00 89.12 184 PHE A N 1
ATOM 1495 C CA . PHE A 1 184 ? -9.009 5.586 -0.477 1.00 89.12 184 PHE A CA 1
ATOM 1496 C C . PHE A 1 184 ? -7.808 5.280 0.428 1.00 89.12 184 PHE A C 1
ATOM 1498 O O . PHE A 1 184 ? -7.755 5.765 1.555 1.00 89.12 184 PHE A O 1
ATOM 1505 N N . THR A 1 185 ? -6.807 4.551 -0.067 1.00 92.25 185 THR A N 1
ATOM 1506 C CA . THR A 1 185 ? -5.599 4.236 0.716 1.00 92.25 185 THR A CA 1
ATOM 1507 C C . THR A 1 185 ? -4.805 5.495 1.067 1.00 92.25 185 THR A C 1
ATOM 1509 O O . THR A 1 185 ? -4.313 5.624 2.187 1.00 92.25 185 THR A O 1
ATOM 1512 N N . LEU A 1 186 ? -4.749 6.475 0.161 1.00 92.69 186 LEU A N 1
ATOM 1513 C CA . LEU A 1 186 ? -4.159 7.783 0.438 1.00 92.69 186 LEU A CA 1
ATOM 1514 C C . LEU A 1 186 ? -4.923 8.534 1.543 1.00 92.69 186 LEU A C 1
ATOM 1516 O O . LEU A 1 186 ? -4.298 9.100 2.438 1.00 92.69 186 LEU A O 1
ATOM 1520 N N . GLU A 1 187 ? -6.261 8.505 1.536 1.00 90.00 187 GLU A N 1
ATOM 1521 C CA . GLU A 1 187 ? -7.071 9.070 2.629 1.00 90.00 187 GLU A CA 1
ATOM 1522 C C . GLU A 1 187 ? -6.746 8.407 3.982 1.00 90.00 187 GLU A C 1
ATOM 1524 O O . GLU A 1 187 ? -6.663 9.100 4.999 1.00 90.00 187 GLU A O 1
ATOM 1529 N N . LEU A 1 188 ? -6.501 7.090 4.008 1.00 91.44 188 LEU A N 1
ATOM 1530 C CA . LEU A 1 188 ? -6.052 6.390 5.217 1.00 91.44 188 LEU A CA 1
ATOM 1531 C C . LEU A 1 188 ? -4.650 6.833 5.654 1.00 91.44 18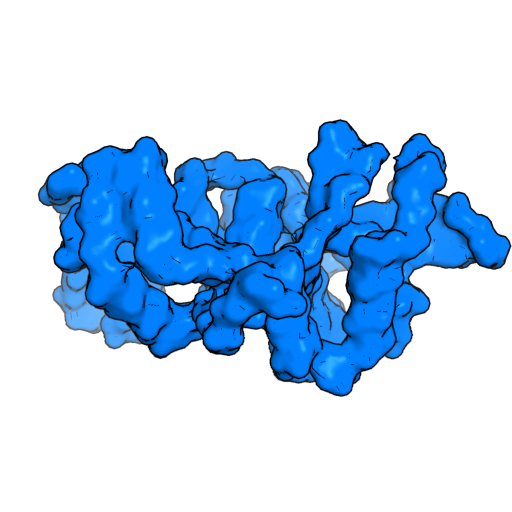8 LEU A C 1
ATOM 1533 O O . LEU A 1 188 ? -4.446 7.094 6.839 1.00 91.44 188 LEU A O 1
ATOM 1537 N N . ALA A 1 189 ? -3.711 6.998 4.721 1.00 93.00 189 ALA A N 1
ATOM 1538 C CA . ALA A 1 189 ? -2.372 7.495 5.035 1.00 93.00 189 ALA A CA 1
ATOM 1539 C C . ALA A 1 189 ? -2.431 8.890 5.690 1.00 93.00 189 ALA A C 1
ATOM 1541 O O . ALA A 1 189 ? -1.770 9.134 6.700 1.00 93.00 189 ALA A O 1
ATOM 1542 N N . HIS A 1 190 ? -3.301 9.781 5.201 1.00 91.25 190 HIS A N 1
ATOM 1543 C CA . HIS A 1 190 ? -3.525 11.085 5.833 1.00 91.25 190 HIS A CA 1
ATOM 1544 C C . HIS A 1 190 ? -4.085 10.970 7.260 1.00 91.25 190 HIS A C 1
ATOM 1546 O O . HIS A 1 190 ? -3.714 11.731 8.152 1.00 91.25 190 HIS A O 1
ATOM 1552 N N . LEU A 1 191 ? -4.958 9.995 7.523 1.00 90.25 191 LEU A N 1
ATOM 1553 C CA . LEU A 1 191 ? -5.451 9.745 8.881 1.00 90.25 191 LEU A CA 1
ATOM 1554 C C . LEU A 1 191 ? -4.370 9.174 9.809 1.00 90.25 191 LEU A C 1
ATOM 1556 O O . LEU A 1 191 ? -4.417 9.428 11.015 1.00 90.25 191 LEU A O 1
ATOM 1560 N N . ARG A 1 192 ? -3.412 8.412 9.268 1.00 92.69 192 ARG A N 1
ATOM 1561 C CA . ARG A 1 192 ? -2.306 7.805 10.018 1.00 92.69 192 ARG A CA 1
ATOM 1562 C C . ARG A 1 192 ? -1.197 8.802 10.364 1.00 92.69 192 ARG A C 1
ATOM 1564 O O . ARG A 1 192 ? -0.711 8.779 11.498 1.00 92.69 192 ARG A O 1
ATOM 1571 N N . PHE A 1 193 ? -0.808 9.655 9.418 1.00 92.06 193 PHE A N 1
ATOM 1572 C CA . PHE A 1 193 ? 0.372 10.524 9.538 1.00 92.06 193 PHE A CA 1
ATOM 1573 C C . PHE A 1 193 ? 0.054 12.025 9.624 1.00 92.06 193 PHE A C 1
ATOM 1575 O O . PHE A 1 193 ? 0.903 12.789 10.074 1.00 92.06 193 PHE A O 1
ATOM 1582 N N . GLY A 1 194 ? -1.149 12.463 9.239 1.00 87.75 194 GLY A N 1
ATOM 1583 C CA . GLY A 1 194 ? -1.553 13.875 9.218 1.00 87.75 194 GLY A CA 1
ATOM 1584 C C . GLY A 1 194 ? -1.859 14.414 7.814 1.00 87.75 194 GLY A C 1
ATOM 1585 O O . GLY A 1 194 ? -1.937 13.670 6.841 1.00 87.75 194 GLY A O 1
ATOM 1586 N N . GLU A 1 195 ? -2.065 15.729 7.698 1.00 79.25 195 GLU A N 1
ATOM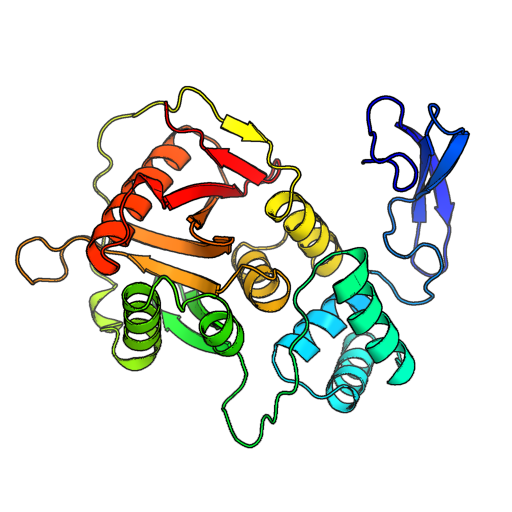 1587 C CA . GLU A 1 195 ? -2.560 16.352 6.456 1.00 79.25 195 GLU A CA 1
ATOM 1588 C C . GLU A 1 195 ? -1.583 16.244 5.273 1.00 79.25 195 GLU A C 1
ATOM 1590 O O . GLU A 1 195 ? -2.037 16.086 4.145 1.00 79.25 195 GLU A O 1
ATOM 1595 N N . GLU A 1 196 ? -0.269 16.238 5.508 1.00 84.06 196 GLU A N 1
ATOM 1596 C CA . GLU A 1 196 ? 0.750 16.155 4.448 1.00 84.06 196 GLU A CA 1
ATOM 1597 C C . GLU A 1 196 ? 1.832 15.107 4.791 1.00 84.06 196 GLU A C 1
ATOM 1599 O O . GLU A 1 196 ? 2.921 15.464 5.245 1.00 84.06 196 GLU A O 1
ATOM 1604 N N . PRO A 1 197 ? 1.548 13.798 4.622 1.00 88.12 197 PRO A N 1
ATOM 1605 C CA . PRO A 1 197 ? 2.542 12.752 4.820 1.00 88.12 197 PRO A CA 1
ATOM 1606 C C . PRO A 1 197 ? 3.677 12.867 3.803 1.00 88.12 197 PRO A C 1
ATOM 1608 O O . PRO A 1 197 ? 3.462 13.191 2.633 1.00 88.12 197 PRO A O 1
ATOM 1611 N N . GLY A 1 198 ? 4.892 12.543 4.245 1.00 88.81 198 GLY A N 1
ATOM 1612 C CA . GLY A 1 198 ? 6.043 12.450 3.354 1.00 88.81 198 GLY A CA 1
ATOM 1613 C C . GLY A 1 198 ? 5.890 11.308 2.336 1.00 88.81 198 GLY A C 1
ATOM 1614 O O . GLY A 1 198 ? 5.216 10.316 2.628 1.00 88.81 198 GLY A O 1
ATOM 1615 N N . PRO A 1 199 ? 6.548 11.386 1.162 1.00 88.50 199 PRO A N 1
ATOM 1616 C CA . PRO A 1 199 ? 6.490 10.330 0.148 1.00 88.50 199 PRO A CA 1
ATOM 1617 C C . PRO A 1 199 ? 6.913 8.953 0.671 1.00 88.50 199 PRO A C 1
ATOM 1619 O O . PRO A 1 199 ? 6.341 7.947 0.270 1.00 88.50 199 PRO A O 1
ATOM 1622 N N . GLU A 1 200 ? 7.890 8.901 1.579 1.00 89.06 200 GLU A N 1
ATOM 1623 C CA . GLU A 1 200 ? 8.343 7.657 2.210 1.00 89.06 200 GLU A CA 1
ATOM 1624 C C . GLU A 1 200 ? 7.245 7.006 3.058 1.00 89.06 200 GLU A C 1
ATOM 1626 O O . GLU A 1 200 ? 6.893 5.859 2.799 1.00 89.06 200 GLU A O 1
ATOM 1631 N N . SER A 1 201 ? 6.609 7.758 3.962 1.00 92.62 201 SER A N 1
ATOM 1632 C CA . SER A 1 201 ? 5.480 7.258 4.756 1.00 92.62 201 SER A CA 1
ATOM 1633 C C . SER A 1 201 ? 4.314 6.791 3.881 1.00 92.62 201 SER A C 1
ATOM 1635 O O . SER A 1 201 ? 3.684 5.785 4.189 1.00 92.62 201 SER A O 1
ATOM 1637 N N . ILE A 1 202 ? 4.031 7.478 2.764 1.00 94.31 202 ILE A N 1
ATOM 1638 C CA . ILE A 1 202 ? 3.005 7.025 1.810 1.00 94.31 202 ILE A CA 1
ATOM 1639 C C . ILE A 1 202 ? 3.396 5.664 1.221 1.00 94.31 202 ILE A C 1
ATOM 1641 O O . ILE A 1 202 ? 2.572 4.752 1.200 1.00 94.31 202 ILE A O 1
ATOM 1645 N N . ARG A 1 203 ? 4.639 5.506 0.752 1.00 95.06 203 ARG A N 1
ATOM 1646 C CA . ARG A 1 203 ? 5.121 4.243 0.173 1.00 95.06 203 ARG A CA 1
ATOM 1647 C C . ARG A 1 203 ? 5.030 3.098 1.184 1.00 95.06 203 ARG A C 1
ATOM 1649 O O . ARG A 1 203 ? 4.420 2.076 0.879 1.00 95.06 203 ARG A O 1
ATOM 1656 N N . GLU A 1 204 ? 5.577 3.273 2.384 1.00 93.62 204 GLU A N 1
ATOM 1657 C CA . GLU A 1 204 ? 5.556 2.248 3.437 1.00 93.62 204 GLU A CA 1
ATOM 1658 C C . GLU A 1 204 ? 4.128 1.833 3.801 1.00 93.62 204 GLU A C 1
ATOM 1660 O O . GLU A 1 204 ? 3.811 0.642 3.841 1.00 93.62 204 GLU A O 1
ATOM 1665 N N . PHE A 1 205 ? 3.238 2.813 3.962 1.00 95.56 205 PHE A N 1
ATOM 1666 C CA . PHE A 1 205 ? 1.837 2.564 4.274 1.00 95.56 205 PHE A CA 1
ATOM 1667 C C . PHE A 1 205 ? 1.134 1.768 3.177 1.00 95.56 205 PHE A C 1
ATOM 1669 O O . PHE A 1 205 ? 0.438 0.797 3.466 1.00 95.56 205 PHE A O 1
ATOM 1676 N N . PHE A 1 206 ? 1.337 2.133 1.907 1.00 96.38 206 PHE A N 1
ATOM 1677 C CA . PHE A 1 206 ? 0.790 1.370 0.785 1.00 96.38 206 PHE A CA 1
ATOM 1678 C C . PHE A 1 206 ? 1.331 -0.062 0.772 1.00 96.38 206 PHE A C 1
ATOM 1680 O O . PHE A 1 206 ? 0.546 -0.998 0.612 1.00 96.38 206 PHE A O 1
ATOM 1687 N N . LEU A 1 207 ? 2.639 -0.247 0.984 1.00 96.38 207 LEU A N 1
ATOM 1688 C CA . LEU A 1 207 ? 3.265 -1.570 0.979 1.00 96.38 207 LEU A CA 1
ATOM 1689 C C . LEU A 1 207 ? 2.676 -2.503 2.033 1.00 96.38 207 LEU A C 1
ATOM 1691 O O . LEU A 1 207 ? 2.534 -3.695 1.764 1.00 96.38 207 LEU A O 1
ATOM 1695 N N . LEU A 1 208 ? 2.322 -1.980 3.203 1.00 94.44 208 LEU A N 1
ATOM 1696 C CA . LEU A 1 208 ? 1.734 -2.766 4.283 1.00 94.44 208 LEU A CA 1
ATOM 1697 C C . LEU A 1 208 ? 0.231 -2.960 4.064 1.00 94.44 208 LEU A C 1
ATOM 1699 O O . LEU A 1 208 ? -0.234 -4.090 3.947 1.00 94.44 208 LEU A O 1
ATOM 1703 N N . VAL A 1 209 ? -0.509 -1.872 3.863 1.00 93.38 209 VAL A N 1
ATOM 1704 C CA . VAL A 1 209 ? -1.970 -1.854 4.005 1.00 93.38 209 VAL A CA 1
ATOM 1705 C C . VAL A 1 209 ? -2.724 -2.147 2.703 1.00 93.38 209 VAL A C 1
ATOM 1707 O O . VAL A 1 209 ? -3.806 -2.735 2.726 1.00 93.38 209 VAL A O 1
ATOM 1710 N N . HIS A 1 210 ? -2.186 -1.763 1.543 1.00 94.69 210 HIS A N 1
ATOM 1711 C CA . HIS A 1 210 ? -2.898 -1.947 0.276 1.00 94.69 210 HIS A CA 1
ATOM 1712 C C . HIS A 1 210 ? -2.811 -3.413 -0.195 1.00 94.69 210 HIS A C 1
ATOM 1714 O O . HIS A 1 210 ? -1.691 -3.918 -0.335 1.00 94.69 210 HIS A O 1
ATOM 1720 N N . PRO A 1 211 ? -3.925 -4.097 -0.534 1.00 92.00 211 PRO A N 1
ATOM 1721 C CA . PRO A 1 211 ? -3.919 -5.512 -0.943 1.00 92.00 211 PRO A CA 1
ATOM 1722 C C . PRO A 1 211 ? -3.041 -5.771 -2.170 1.00 92.00 211 PRO A C 1
ATOM 1724 O O . PRO A 1 211 ? -2.194 -6.655 -2.154 1.00 92.00 211 PRO A O 1
ATOM 1727 N N . GLY A 1 212 ? -3.186 -4.946 -3.209 1.00 93.62 212 GLY A N 1
ATOM 1728 C CA . GLY A 1 212 ? -2.417 -5.074 -4.446 1.00 93.62 212 GLY A CA 1
ATOM 1729 C C . GLY A 1 212 ? -0.985 -4.528 -4.414 1.00 93.62 212 GLY A C 1
ATOM 1730 O O . GLY A 1 212 ? -0.266 -4.745 -5.380 1.00 93.62 212 GLY A O 1
ATOM 1731 N N . CYS A 1 213 ? -0.541 -3.799 -3.382 1.00 96.12 213 CYS A N 1
ATOM 1732 C CA . CYS A 1 213 ? 0.789 -3.174 -3.405 1.00 96.12 213 CYS A CA 1
ATOM 1733 C C . CYS A 1 213 ? 1.879 -4.189 -3.060 1.00 96.12 213 CYS A C 1
ATOM 1735 O O . CYS A 1 213 ? 1.959 -4.657 -1.926 1.00 96.12 213 CYS A O 1
ATOM 1737 N N . VAL A 1 214 ? 2.749 -4.489 -4.023 1.00 95.75 214 VAL A N 1
ATOM 1738 C CA . VAL A 1 214 ? 3.764 -5.539 -3.885 1.00 95.75 214 VAL A CA 1
ATOM 1739 C C . VAL A 1 214 ? 5.176 -5.006 -3.672 1.00 95.75 214 VAL A C 1
ATOM 1741 O O . VAL A 1 214 ? 5.988 -5.700 -3.062 1.00 95.75 214 VAL A O 1
ATOM 1744 N N . ALA A 1 215 ? 5.482 -3.798 -4.151 1.00 96.94 215 ALA A N 1
ATOM 1745 C CA . ALA A 1 215 ? 6.801 -3.190 -4.005 1.00 96.94 215 ALA A CA 1
ATOM 1746 C C . ALA A 1 215 ? 6.749 -1.661 -4.032 1.00 96.94 215 ALA A C 1
ATOM 1748 O O . ALA A 1 215 ? 5.820 -1.072 -4.582 1.00 96.94 215 ALA A O 1
ATOM 1749 N N . VAL A 1 216 ? 7.774 -1.027 -3.468 1.00 96.00 216 VAL A N 1
ATOM 1750 C CA . VAL A 1 216 ? 7.945 0.427 -3.417 1.00 96.00 216 VAL A CA 1
ATOM 1751 C C . VAL A 1 216 ? 9.384 0.829 -3.689 1.00 96.00 216 VAL A C 1
ATOM 1753 O O . VAL A 1 216 ? 10.311 0.078 -3.389 1.00 96.00 216 VAL A O 1
ATOM 1756 N N . SER A 1 217 ? 9.563 2.029 -4.241 1.00 91.81 217 SER A N 1
ATOM 1757 C CA . SER A 1 217 ? 10.870 2.590 -4.613 1.00 91.81 217 SER A CA 1
ATOM 1758 C C . SER A 1 217 ? 11.687 1.650 -5.516 1.00 91.81 217 SER A C 1
ATOM 1760 O O . SER A 1 217 ? 12.895 1.502 -5.340 1.00 91.81 217 SER A O 1
ATOM 1762 N N . LEU A 1 218 ? 11.030 0.980 -6.468 1.00 91.88 218 LEU A N 1
ATOM 1763 C CA . LEU A 1 218 ? 11.665 0.013 -7.363 1.00 91.88 218 LEU A CA 1
ATOM 1764 C C . LEU A 1 218 ? 12.572 0.737 -8.374 1.00 91.88 218 LEU A C 1
ATOM 1766 O O . LEU A 1 218 ? 12.055 1.505 -9.191 1.00 91.88 218 LEU A O 1
ATOM 1770 N N . PRO A 1 219 ? 13.894 0.495 -8.382 1.00 86.75 219 PRO A N 1
ATOM 1771 C CA . PRO A 1 219 ? 14.770 1.029 -9.417 1.00 86.75 219 PRO A CA 1
ATOM 1772 C C . PRO A 1 219 ? 14.407 0.478 -10.795 1.00 86.75 219 PRO A C 1
ATOM 1774 O O . PRO A 1 219 ? 14.191 -0.723 -10.964 1.00 86.75 219 PRO A O 1
ATOM 1777 N N . VAL A 1 220 ? 14.366 1.362 -11.794 1.00 83.75 220 VAL A N 1
ATOM 1778 C CA . VAL A 1 220 ? 14.155 1.009 -13.203 1.00 83.75 220 VAL A CA 1
ATOM 1779 C C . VAL A 1 220 ? 15.147 1.753 -14.099 1.00 83.75 220 VAL A C 1
ATOM 1781 O O . VAL A 1 220 ? 15.432 2.937 -13.907 1.00 83.75 220 VAL A O 1
ATOM 1784 N N . PHE A 1 221 ? 15.698 1.046 -15.083 1.00 77.44 221 PHE A N 1
ATOM 1785 C CA . PHE A 1 221 ? 16.757 1.540 -15.964 1.00 77.44 221 PHE A CA 1
ATOM 1786 C C . PHE A 1 221 ? 16.694 0.871 -17.343 1.00 77.44 221 PHE A C 1
ATOM 1788 O O . PHE A 1 221 ? 16.220 -0.260 -17.476 1.00 77.44 221 PHE A O 1
ATOM 1795 N N . THR A 1 222 ? 17.185 1.570 -18.364 1.00 68.12 222 THR A N 1
ATOM 1796 C CA . THR A 1 222 ? 17.312 1.076 -19.746 1.00 68.12 222 THR A CA 1
ATOM 1797 C C . THR A 1 222 ? 18.769 0.706 -20.026 1.00 68.12 222 THR A C 1
ATOM 1799 O O . THR A 1 222 ? 19.659 1.378 -19.517 1.00 68.12 222 THR A O 1
ATOM 1802 N N . ASP A 1 223 ? 19.031 -0.354 -20.795 1.00 58.16 223 ASP A N 1
ATOM 1803 C CA . ASP A 1 223 ? 20.405 -0.714 -21.190 1.00 58.16 223 ASP A CA 1
ATOM 1804 C C . ASP A 1 223 ? 20.849 0.083 -22.430 1.00 58.16 223 ASP A C 1
ATOM 1806 O O . ASP A 1 223 ? 20.073 0.163 -23.383 1.00 58.16 223 ASP A O 1
ATOM 1810 N N . PRO A 1 224 ? 22.084 0.613 -22.489 1.00 53.19 224 PRO A N 1
ATOM 1811 C CA . PRO A 1 224 ? 22.684 1.190 -23.692 1.00 53.19 224 PRO A CA 1
ATOM 1812 C C . PRO A 1 224 ? 23.642 0.227 -24.431 1.00 53.19 224 PRO A C 1
ATOM 1814 O O . PRO A 1 224 ? 24.429 0.699 -25.237 1.00 53.19 224 PRO A O 1
ATOM 1817 N N . GLU A 1 225 ? 23.545 -1.090 -24.187 1.00 48.50 225 GLU A N 1
ATOM 1818 C CA . GLU A 1 225 ? 24.494 -2.192 -24.501 1.00 48.50 225 GLU A CA 1
ATOM 1819 C C . GLU A 1 225 ? 25.362 -2.590 -23.273 1.00 48.50 225 GLU A C 1
ATOM 1821 O O . GLU A 1 225 ? 26.512 -2.193 -23.112 1.00 48.50 225 GLU A O 1
ATOM 1826 N N . GLU A 1 226 ? 24.712 -3.344 -22.366 1.00 51.47 226 GLU A N 1
ATOM 1827 C CA . GLU A 1 226 ? 25.095 -3.957 -21.062 1.00 51.47 226 GLU A CA 1
ATOM 1828 C C . GLU A 1 226 ? 25.629 -3.075 -19.907 1.00 51.47 226 GLU A C 1
ATOM 1830 O O . GLU A 1 226 ? 25.679 -3.528 -18.761 1.00 51.47 226 GLU A O 1
ATOM 1835 N N . GLY A 1 227 ? 26.006 -1.817 -20.134 1.00 38.94 227 GLY A N 1
ATOM 1836 C CA . GLY A 1 227 ? 26.528 -0.929 -19.086 1.00 38.94 227 GLY A CA 1
ATOM 1837 C C . GLY A 1 227 ? 25.455 -0.037 -18.469 1.00 38.94 227 GLY A C 1
ATOM 1838 O O . GLY A 1 227 ? 24.772 0.663 -19.198 1.00 38.94 227 GLY A O 1
ATOM 1839 N N . ILE A 1 228 ? 25.356 0.018 -17.136 1.00 46.81 228 ILE A N 1
ATOM 1840 C CA . ILE A 1 228 ? 24.544 0.982 -16.373 1.00 46.81 228 ILE A CA 1
ATOM 1841 C C . ILE A 1 228 ? 24.636 2.397 -16.986 1.00 46.81 228 ILE A C 1
ATOM 1843 O O . ILE A 1 228 ? 25.555 3.165 -16.704 1.00 46.81 228 ILE A O 1
ATOM 1847 N N . GLY A 1 229 ? 23.684 2.739 -17.848 1.00 38.62 229 GLY A N 1
ATOM 1848 C CA . GLY A 1 229 ? 23.664 3.984 -18.596 1.00 38.62 229 GLY A CA 1
ATOM 1849 C C . GLY A 1 229 ? 22.286 4.599 -18.474 1.00 38.62 229 GLY A C 1
ATOM 1850 O O . GLY A 1 229 ? 21.3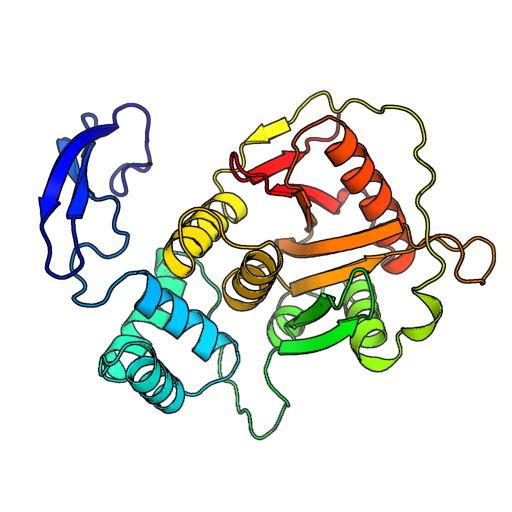21 4.128 -19.065 1.00 38.62 229 GLY A O 1
ATOM 1851 N N . SER A 1 230 ? 22.234 5.651 -17.658 1.00 48.03 230 SER A N 1
ATOM 1852 C CA . SER A 1 230 ? 21.050 6.447 -17.322 1.00 48.03 230 SER A CA 1
ATOM 1853 C C . SER A 1 230 ? 19.957 5.648 -16.585 1.00 48.03 230 SER A C 1
ATOM 1855 O O . SER A 1 230 ? 18.983 5.204 -17.182 1.00 48.03 230 SER A O 1
ATOM 1857 N N . LEU A 1 231 ? 20.060 5.476 -15.260 1.00 52.22 231 LEU A N 1
ATOM 1858 C CA . LEU A 1 231 ? 18.902 5.135 -14.420 1.00 52.22 231 LEU A CA 1
ATOM 1859 C C . LEU A 1 231 ? 17.808 6.154 -14.696 1.00 52.22 231 LEU A C 1
ATOM 1861 O O . LEU A 1 231 ? 17.983 7.351 -14.466 1.00 52.22 231 LEU A O 1
ATOM 1865 N N . LEU A 1 232 ? 16.681 5.644 -15.173 1.00 58.44 232 LEU A N 1
ATOM 1866 C CA . LEU A 1 232 ? 15.515 6.451 -15.492 1.00 58.44 232 LEU A CA 1
ATOM 1867 C C . LEU A 1 232 ? 14.802 6.931 -14.221 1.00 58.44 232 LEU A C 1
ATOM 1869 O O . LEU A 1 232 ? 14.159 7.977 -14.238 1.00 58.44 232 LEU A O 1
ATOM 1873 N N . GLY A 1 233 ? 14.920 6.188 -13.115 1.00 74.56 233 GLY A N 1
ATOM 1874 C CA . GLY A 1 233 ? 14.480 6.624 -11.793 1.00 74.56 233 GLY A CA 1
ATOM 1875 C C . GLY A 1 233 ? 13.966 5.485 -10.917 1.00 74.56 233 GLY A C 1
ATOM 1876 O O . GLY A 1 233 ? 14.276 4.312 -11.127 1.00 74.56 233 GLY A O 1
ATOM 1877 N N . LEU A 1 234 ? 13.165 5.854 -9.919 1.00 83.62 234 LEU A N 1
ATOM 1878 C CA . LEU A 1 234 ? 12.473 4.930 -9.024 1.00 83.62 234 LEU A CA 1
ATOM 1879 C C . LEU A 1 234 ? 10.979 4.928 -9.345 1.00 83.62 234 LEU A C 1
ATOM 1881 O O . LEU A 1 234 ? 10.367 5.994 -9.419 1.00 83.62 234 LEU A O 1
ATOM 1885 N N . VAL A 1 235 ? 10.375 3.756 -9.505 1.00 89.75 235 VAL A N 1
ATOM 1886 C CA . VAL A 1 235 ? 8.916 3.617 -9.450 1.00 89.75 235 VAL A CA 1
ATOM 1887 C C . VAL A 1 235 ? 8.501 3.649 -7.985 1.00 89.75 235 VAL A C 1
ATOM 1889 O O . VAL A 1 235 ? 8.951 2.814 -7.203 1.00 89.75 235 VAL A O 1
ATOM 1892 N N . ASP A 1 236 ? 7.665 4.615 -7.603 1.00 91.69 236 ASP A N 1
ATOM 1893 C CA . ASP A 1 236 ? 7.337 4.840 -6.195 1.00 91.69 236 ASP A CA 1
ATOM 1894 C C . ASP A 1 236 ? 6.546 3.681 -5.595 1.00 91.69 236 ASP A C 1
ATOM 1896 O O . ASP A 1 236 ? 6.888 3.226 -4.507 1.00 91.69 236 ASP A O 1
ATOM 1900 N N . ILE A 1 237 ? 5.525 3.189 -6.302 1.00 96.00 237 ILE A N 1
ATOM 1901 C CA . ILE A 1 237 ? 4.687 2.069 -5.862 1.00 96.00 237 ILE A CA 1
ATOM 1902 C C . ILE A 1 237 ? 4.378 1.171 -7.065 1.00 96.00 237 ILE A C 1
ATOM 1904 O O . ILE A 1 237 ? 3.995 1.649 -8.134 1.00 96.00 237 ILE A O 1
ATOM 1908 N N . VAL A 1 238 ? 4.520 -0.139 -6.878 1.00 96.94 238 VAL A N 1
ATOM 1909 C CA . VAL A 1 238 ? 4.147 -1.179 -7.840 1.00 96.94 238 VAL A CA 1
ATOM 1910 C C . VAL A 1 238 ? 3.000 -1.986 -7.256 1.00 96.94 238 VAL A C 1
ATOM 1912 O O . VAL A 1 238 ? 3.125 -2.584 -6.184 1.00 96.94 238 VAL A O 1
ATOM 1915 N N . MET A 1 239 ? 1.884 -2.012 -7.975 1.00 95.69 239 MET A N 1
ATOM 1916 C CA . MET A 1 239 ? 0.666 -2.700 -7.572 1.00 95.69 239 MET A CA 1
ATOM 1917 C C . MET A 1 239 ? 0.262 -3.742 -8.611 1.00 95.69 239 MET A C 1
ATOM 1919 O O . MET A 1 239 ? 0.535 -3.581 -9.799 1.00 95.69 239 MET A O 1
ATOM 1923 N N . ILE A 1 240 ? -0.415 -4.794 -8.167 1.00 94.06 240 ILE A N 1
ATOM 1924 C CA . ILE A 1 240 ? -0.994 -5.829 -9.017 1.00 94.06 240 ILE A CA 1
ATOM 1925 C C . ILE A 1 240 ? -2.486 -5.896 -8.732 1.00 94.06 240 ILE A C 1
ATOM 1927 O O . ILE A 1 240 ? -2.896 -6.071 -7.585 1.00 94.06 240 ILE A O 1
ATOM 1931 N N . ASP A 1 241 ? -3.282 -5.789 -9.790 1.00 85.12 241 ASP A N 1
ATOM 1932 C CA . ASP A 1 241 ? -4.719 -6.035 -9.752 1.00 85.12 241 ASP A CA 1
ATOM 1933 C C . ASP A 1 241 ? -5.072 -7.064 -10.830 1.00 85.12 241 ASP A C 1
ATOM 1935 O O . ASP A 1 241 ? -4.973 -6.804 -12.031 1.00 85.12 241 ASP A O 1
ATOM 1939 N N . ARG A 1 242 ? -5.463 -8.268 -10.397 1.00 76.75 242 ARG A N 1
ATOM 1940 C CA . ARG A 1 242 ? -5.808 -9.423 -11.246 1.00 76.75 242 ARG A CA 1
ATOM 1941 C C . ARG A 1 242 ? -4.702 -9.820 -12.233 1.00 76.75 242 ARG A C 1
ATOM 1943 O O . ARG A 1 242 ? -3.932 -10.734 -11.966 1.00 76.75 242 ARG A O 1
ATOM 1950 N N . ARG A 1 243 ? -4.688 -9.193 -13.411 1.00 82.44 243 ARG A N 1
ATOM 1951 C CA . ARG A 1 243 ? -3.768 -9.437 -14.534 1.00 82.44 243 ARG A CA 1
ATOM 1952 C C . ARG A 1 243 ? -3.197 -8.135 -15.095 1.00 82.44 243 ARG A C 1
ATOM 1954 O O . ARG A 1 243 ? -2.691 -8.133 -16.207 1.00 82.44 243 ARG A O 1
ATOM 1961 N N . GLU A 1 244 ? -3.274 -7.043 -14.350 1.00 91.62 244 GLU A N 1
ATOM 1962 C CA . GLU A 1 244 ? -2.633 -5.783 -14.705 1.00 91.62 244 GLU A CA 1
ATOM 1963 C C . GLU A 1 244 ? -1.648 -5.379 -13.607 1.00 91.62 244 GLU A C 1
ATOM 1965 O O . GLU A 1 244 ? -1.868 -5.619 -12.416 1.00 91.62 244 GLU A O 1
ATOM 1970 N N . VAL A 1 245 ? -0.550 -4.757 -14.027 1.00 94.38 245 VAL A N 1
ATOM 1971 C CA . VAL A 1 245 ? 0.394 -4.083 -13.144 1.00 94.38 245 VAL A CA 1
ATOM 1972 C C . VAL A 1 245 ? 0.099 -2.597 -13.195 1.00 94.38 245 VAL A C 1
ATOM 1974 O O . VAL A 1 245 ? -0.014 -2.003 -14.263 1.00 94.38 245 VAL A O 1
ATOM 1977 N N . ARG A 1 246 ? 0.0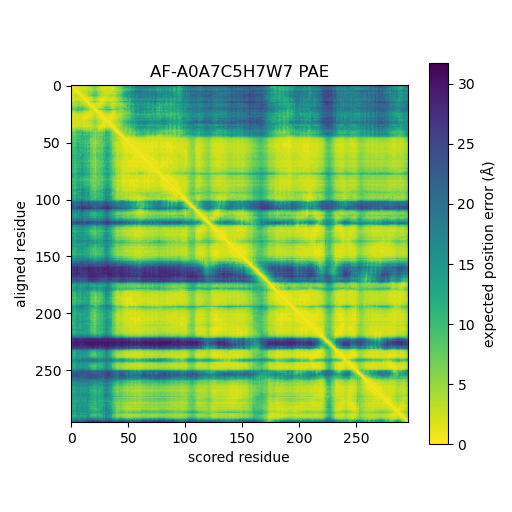06 -1.969 -12.032 1.00 94.00 246 ARG A N 1
ATOM 1978 C CA . ARG A 1 246 ? -0.167 -0.529 -11.918 1.00 94.00 246 ARG A CA 1
ATOM 1979 C C . ARG A 1 246 ? 1.072 0.087 -11.290 1.00 94.00 246 ARG A C 1
ATOM 1981 O O . ARG A 1 246 ? 1.477 -0.288 -10.192 1.00 94.00 246 ARG A O 1
ATOM 1988 N N . LEU A 1 247 ? 1.669 1.036 -12.001 1.00 93.56 247 LEU A N 1
ATOM 1989 C CA . LEU A 1 247 ? 2.804 1.821 -11.533 1.00 93.56 247 LEU A CA 1
ATOM 1990 C C . LEU A 1 247 ? 2.275 3.161 -11.025 1.00 93.56 247 LEU A C 1
ATOM 1992 O O . LEU A 1 247 ? 1.659 3.906 -11.790 1.00 93.56 247 LEU A O 1
ATOM 1996 N N . VAL A 1 248 ? 2.504 3.472 -9.753 1.00 92.62 248 VAL A N 1
ATOM 1997 C CA . VAL A 1 248 ? 2.122 4.764 -9.173 1.00 92.62 248 VAL A CA 1
ATOM 1998 C C . VAL A 1 248 ? 3.367 5.610 -8.973 1.00 92.62 248 VAL A C 1
ATOM 2000 O O . VAL A 1 248 ? 4.358 5.141 -8.411 1.00 92.62 248 VAL A O 1
ATOM 2003 N N . VAL A 1 249 ? 3.305 6.856 -9.434 1.00 88.69 249 VAL A N 1
ATOM 2004 C CA . VAL A 1 249 ? 4.338 7.871 -9.212 1.00 88.69 249 VAL A CA 1
ATOM 2005 C C . VAL A 1 249 ? 3.841 8.874 -8.178 1.00 88.69 249 VAL A C 1
ATOM 2007 O O . VAL A 1 249 ? 2.719 9.368 -8.277 1.00 88.69 249 VAL A O 1
ATOM 2010 N N . ILE A 1 250 ? 4.662 9.174 -7.176 1.00 87.50 250 ILE A N 1
ATOM 2011 C CA . ILE A 1 250 ? 4.359 10.211 -6.185 1.00 87.50 250 ILE A CA 1
ATOM 2012 C C . ILE A 1 250 ? 5.099 11.469 -6.625 1.00 87.50 250 ILE A C 1
ATOM 2014 O O . ILE A 1 250 ? 6.325 11.516 -6.550 1.00 87.50 250 ILE A O 1
ATOM 2018 N N . ASP A 1 251 ? 4.360 12.479 -7.081 1.00 75.00 251 ASP A N 1
ATOM 2019 C CA . ASP A 1 251 ? 4.936 13.748 -7.524 1.00 75.00 251 ASP A CA 1
ATOM 2020 C C . ASP A 1 251 ? 4.317 14.921 -6.744 1.00 75.00 251 ASP A C 1
ATOM 2022 O O . ASP A 1 251 ? 3.087 15.059 -6.699 1.00 75.00 251 ASP A O 1
ATOM 2026 N N . PRO A 1 252 ? 5.128 15.772 -6.088 1.00 57.84 252 PRO A N 1
ATOM 2027 C CA . PRO A 1 252 ? 4.615 16.959 -5.419 1.00 57.84 252 PRO A CA 1
ATOM 2028 C C . PRO A 1 252 ? 4.067 18.028 -6.381 1.00 57.84 252 PRO A C 1
ATOM 2030 O O . PRO A 1 252 ? 3.292 18.864 -5.910 1.00 57.84 252 PRO A O 1
ATOM 2033 N N . ASP A 1 253 ? 4.432 18.022 -7.672 1.00 56.47 253 ASP A N 1
ATOM 2034 C CA . ASP A 1 253 ? 4.006 19.028 -8.653 1.00 56.47 253 ASP A CA 1
ATOM 2035 C C . ASP A 1 253 ? 3.242 18.392 -9.834 1.00 56.47 253 ASP A C 1
ATOM 2037 O O . ASP A 1 253 ? 3.836 17.670 -10.626 1.00 56.47 253 ASP A O 1
ATOM 2041 N N . PRO A 1 254 ? 1.934 18.666 -10.011 1.00 53.38 254 PRO A N 1
ATOM 2042 C CA . PRO A 1 254 ? 1.137 18.143 -11.124 1.00 53.38 254 PRO A CA 1
ATOM 2043 C C . PRO A 1 254 ? 1.443 18.802 -12.484 1.00 53.38 254 PRO A C 1
ATOM 2045 O O . PRO A 1 254 ? 0.685 18.591 -13.434 1.00 53.38 254 PRO A O 1
ATOM 2048 N N . SER A 1 255 ? 2.487 19.634 -12.600 1.00 52.50 255 SER A N 1
ATOM 2049 C CA . SER A 1 255 ? 2.920 20.185 -13.889 1.00 52.50 255 SER A CA 1
ATOM 2050 C C . SER A 1 255 ? 3.224 19.056 -14.891 1.00 52.50 255 SER A C 1
ATOM 2052 O O . SER A 1 255 ? 3.576 17.946 -14.503 1.00 52.50 255 SER A O 1
ATOM 2054 N N . GLY A 1 256 ? 3.071 19.297 -16.200 1.00 52.94 256 GLY A N 1
ATOM 2055 C CA . GLY A 1 256 ? 3.108 18.260 -17.257 1.00 52.94 256 GLY A CA 1
ATOM 2056 C C . GLY A 1 256 ? 4.332 17.319 -17.285 1.00 52.94 256 GLY A C 1
ATOM 2057 O O . GLY A 1 256 ? 4.310 16.311 -17.986 1.00 52.94 256 GLY A O 1
ATOM 2058 N N . ARG A 1 257 ? 5.364 17.581 -16.472 1.00 59.25 257 ARG A N 1
ATOM 2059 C CA . ARG A 1 257 ? 6.533 16.719 -16.230 1.00 59.25 257 ARG A CA 1
ATOM 2060 C C . ARG A 1 257 ? 6.183 15.365 -15.592 1.00 59.25 257 ARG A C 1
ATOM 2062 O O . ARG A 1 257 ? 6.896 14.390 -15.826 1.00 59.25 257 ARG A O 1
ATOM 2069 N N . VAL A 1 258 ? 5.072 15.257 -14.851 1.00 62.66 258 VAL A N 1
ATOM 2070 C CA . VAL A 1 258 ? 4.654 13.982 -14.222 1.00 62.66 258 VAL A CA 1
ATOM 2071 C C . VAL A 1 258 ? 4.371 12.901 -15.263 1.00 62.66 258 VAL A C 1
ATOM 2073 O O . VAL A 1 258 ? 4.697 11.730 -15.058 1.00 62.66 258 VAL A O 1
ATOM 2076 N N . LEU A 1 259 ? 3.787 13.277 -16.404 1.00 65.62 259 LEU A N 1
ATOM 2077 C CA . LEU A 1 259 ? 3.482 12.315 -17.457 1.00 65.62 259 LEU A CA 1
ATOM 2078 C C . LEU A 1 259 ? 4.757 11.709 -18.033 1.00 65.62 259 LEU A C 1
ATOM 2080 O O . LEU A 1 259 ? 4.850 10.490 -18.176 1.00 65.62 259 LEU A O 1
ATOM 2084 N N . GLN A 1 260 ? 5.749 12.557 -18.305 1.00 68.12 260 GLN A N 1
ATOM 2085 C CA . GLN A 1 260 ? 7.047 12.114 -18.792 1.00 68.12 260 GLN A CA 1
ATOM 2086 C C . GLN A 1 260 ? 7.659 11.115 -17.811 1.00 68.12 260 GLN A C 1
ATOM 2088 O O . GLN A 1 260 ? 8.066 10.036 -18.231 1.00 68.12 260 GLN A O 1
ATOM 2093 N N . HIS A 1 261 ? 7.628 11.402 -16.502 1.00 72.56 261 HIS A N 1
ATOM 2094 C CA . HIS A 1 261 ? 8.094 10.464 -15.479 1.00 72.56 261 HIS A CA 1
ATOM 2095 C C . HIS A 1 261 ? 7.366 9.113 -15.545 1.00 72.56 261 HIS A C 1
ATOM 2097 O O . HIS A 1 261 ? 8.021 8.073 -15.478 1.00 72.56 261 HIS A O 1
ATOM 2103 N N . CYS A 1 262 ? 6.042 9.098 -15.713 1.00 76.62 262 CYS A N 1
ATOM 2104 C CA . CYS A 1 262 ? 5.275 7.858 -15.846 1.00 76.62 262 CYS A CA 1
ATOM 2105 C C . CYS A 1 262 ? 5.639 7.073 -17.116 1.00 76.62 262 CYS A C 1
ATOM 2107 O O . CYS A 1 262 ? 5.903 5.874 -17.030 1.00 76.62 262 CYS A O 1
ATOM 2109 N N . ILE A 1 263 ? 5.706 7.733 -18.276 1.00 75.50 263 ILE A N 1
ATOM 2110 C CA . ILE A 1 263 ? 6.015 7.097 -19.569 1.00 75.50 263 ILE A CA 1
ATOM 2111 C C . ILE A 1 263 ? 7.424 6.501 -19.557 1.00 75.50 263 ILE A C 1
ATOM 2113 O O . ILE A 1 263 ? 7.623 5.344 -19.932 1.00 75.50 263 ILE A O 1
ATOM 2117 N N . ILE A 1 264 ? 8.395 7.282 -19.091 1.00 75.56 264 ILE A N 1
ATOM 2118 C CA . ILE A 1 264 ? 9.807 6.914 -18.968 1.00 75.56 264 ILE A CA 1
ATOM 2119 C C . ILE A 1 264 ? 9.943 5.707 -18.032 1.00 75.56 264 ILE A C 1
ATOM 2121 O O . ILE A 1 264 ? 10.420 4.647 -18.448 1.00 75.56 264 ILE A O 1
ATOM 2125 N N . LYS A 1 265 ? 9.432 5.810 -16.798 1.00 81.81 265 LYS A N 1
ATOM 2126 C CA . LYS A 1 265 ? 9.486 4.712 -15.820 1.00 81.81 265 LYS A CA 1
ATOM 2127 C C . LYS A 1 265 ? 8.782 3.455 -16.330 1.00 81.81 265 LYS A C 1
ATOM 2129 O O . LYS A 1 265 ? 9.294 2.358 -16.119 1.00 81.81 265 LYS A O 1
ATOM 2134 N N . ARG A 1 266 ? 7.658 3.592 -17.044 1.00 85.44 266 ARG A N 1
ATOM 2135 C CA . ARG A 1 266 ? 6.951 2.459 -17.651 1.00 85.44 266 ARG A CA 1
ATOM 2136 C C . ARG A 1 266 ? 7.794 1.756 -18.711 1.00 85.44 266 ARG A C 1
ATOM 2138 O O . ARG A 1 266 ? 7.910 0.537 -18.654 1.00 85.44 266 ARG A O 1
ATOM 2145 N N . LYS A 1 267 ? 8.419 2.494 -19.636 1.00 81.31 267 LYS A N 1
ATOM 2146 C CA . LYS A 1 267 ? 9.301 1.914 -20.668 1.00 81.31 267 LYS A CA 1
ATOM 2147 C C . LYS A 1 267 ? 10.459 1.132 -20.037 1.00 81.31 267 LYS A C 1
ATOM 2149 O O . LYS A 1 267 ? 10.715 -0.002 -20.434 1.00 81.31 267 LYS A O 1
ATOM 2154 N N . ALA A 1 268 ? 11.110 1.694 -19.017 1.00 82.69 268 ALA A N 1
ATOM 2155 C CA . ALA A 1 268 ? 12.170 0.993 -18.288 1.00 82.69 268 ALA A CA 1
ATOM 2156 C C . ALA A 1 268 ? 11.650 -0.252 -17.550 1.00 82.69 268 ALA A C 1
ATOM 2158 O O . ALA A 1 268 ? 12.284 -1.303 -17.578 1.00 82.69 268 ALA A O 1
ATOM 2159 N N . PHE A 1 269 ? 10.478 -0.158 -16.918 1.00 89.88 269 PHE A N 1
ATOM 2160 C CA . PHE A 1 269 ? 9.848 -1.286 -16.236 1.00 89.88 269 PHE A CA 1
ATOM 2161 C C . PHE A 1 269 ? 9.518 -2.434 -17.201 1.00 89.88 269 PHE A C 1
ATOM 2163 O O . PHE A 1 269 ? 9.793 -3.593 -16.887 1.00 89.88 269 PHE A O 1
ATOM 2170 N N . MET A 1 270 ? 8.987 -2.126 -18.389 1.00 89.50 270 MET A N 1
ATOM 2171 C CA . MET A 1 270 ? 8.701 -3.117 -19.432 1.00 89.50 270 MET A CA 1
ATOM 2172 C C . MET A 1 270 ? 9.956 -3.902 -19.812 1.00 89.50 270 MET A C 1
ATOM 2174 O O . MET A 1 270 ? 9.928 -5.126 -19.809 1.00 89.50 270 MET A O 1
ATOM 2178 N N . GLN A 1 271 ? 11.074 -3.213 -20.055 1.00 85.38 271 GLN A N 1
ATOM 2179 C CA . GLN A 1 271 ? 12.338 -3.862 -20.424 1.00 85.38 271 GLN A CA 1
ATOM 2180 C C . GLN A 1 271 ? 12.879 -4.799 -19.336 1.00 85.38 271 GLN A C 1
ATOM 2182 O O . GLN A 1 271 ? 13.520 -5.795 -19.649 1.00 85.38 271 GLN A O 1
ATOM 2187 N N . ARG A 1 272 ? 12.642 -4.494 -18.054 1.00 87.25 272 ARG A N 1
ATOM 2188 C CA . ARG A 1 272 ? 13.143 -5.316 -16.937 1.00 87.25 272 ARG A CA 1
ATOM 2189 C C . ARG A 1 272 ? 12.247 -6.499 -16.597 1.00 87.25 272 ARG A C 1
ATOM 2191 O O . ARG A 1 272 ? 12.698 -7.435 -15.942 1.00 87.25 272 ARG A O 1
ATOM 2198 N N . THR A 1 273 ? 10.981 -6.447 -16.994 1.00 91.31 273 THR A N 1
ATOM 2199 C CA . THR A 1 273 ? 9.968 -7.419 -16.561 1.00 91.31 273 THR A CA 1
ATOM 2200 C C . THR A 1 273 ? 9.367 -8.227 -17.706 1.00 91.31 273 THR A C 1
ATOM 2202 O O . THR A 1 273 ? 8.718 -9.238 -17.441 1.00 91.31 273 THR A O 1
ATOM 2205 N N . ASP A 1 274 ? 9.583 -7.808 -18.956 1.00 89.06 274 ASP A N 1
ATOM 2206 C CA . ASP A 1 274 ? 8.931 -8.313 -20.171 1.00 89.06 274 ASP A CA 1
ATOM 2207 C C . ASP A 1 274 ? 7.395 -8.317 -20.092 1.00 89.06 274 ASP A C 1
ATOM 2209 O O . ASP A 1 274 ? 6.723 -9.102 -20.763 1.00 89.06 274 ASP A O 1
ATOM 2213 N N . ILE A 1 275 ? 6.825 -7.452 -19.250 1.00 91.56 275 ILE A N 1
ATOM 2214 C CA . ILE A 1 275 ? 5.380 -7.254 -19.168 1.00 91.56 275 ILE A CA 1
ATOM 2215 C C . ILE A 1 275 ? 4.977 -6.302 -20.297 1.00 91.56 275 ILE A C 1
ATOM 2217 O O . ILE A 1 275 ? 5.583 -5.234 -20.435 1.00 91.56 275 ILE A O 1
ATOM 2221 N N . PRO A 1 276 ? 3.976 -6.664 -21.115 1.00 90.56 276 PRO A N 1
ATOM 2222 C CA . PRO A 1 276 ? 3.611 -5.862 -22.266 1.00 90.56 276 PRO A CA 1
ATOM 2223 C C . PRO A 1 276 ? 2.841 -4.602 -21.839 1.00 90.56 276 PRO A C 1
ATOM 2225 O O . PRO A 1 276 ? 2.230 -4.556 -20.766 1.00 90.56 276 PRO A O 1
ATOM 2228 N N . ALA A 1 277 ? 2.894 -3.556 -22.668 1.00 86.88 277 ALA A N 1
ATOM 2229 C CA . ALA A 1 277 ? 2.397 -2.222 -22.317 1.00 86.88 277 ALA A CA 1
ATOM 2230 C C . ALA A 1 277 ? 0.904 -2.219 -21.960 1.00 86.88 277 ALA A C 1
ATOM 2232 O O . ALA A 1 277 ? 0.498 -1.530 -21.029 1.00 86.88 277 ALA A O 1
ATOM 2233 N N . GLU A 1 278 ? 0.099 -3.030 -22.649 1.00 89.06 278 GLU A N 1
ATOM 2234 C CA . GLU A 1 278 ? -1.348 -3.129 -22.458 1.00 89.06 278 GLU A CA 1
ATOM 2235 C C . GLU A 1 278 ? -1.756 -3.658 -21.078 1.00 89.06 278 GLU A C 1
ATOM 2237 O O . GLU A 1 278 ? -2.884 -3.417 -20.643 1.00 89.06 278 GLU A O 1
ATOM 2242 N N . MET A 1 279 ? -0.840 -4.347 -20.391 1.00 91.38 279 MET A N 1
ATOM 2243 C CA . MET A 1 279 ? -1.024 -4.857 -19.032 1.00 91.38 279 MET A CA 1
ATOM 2244 C C . MET A 1 279 ? -0.488 -3.889 -17.973 1.00 91.38 279 MET A C 1
ATOM 2246 O O . MET A 1 279 ? -0.572 -4.203 -16.786 1.00 91.38 279 MET A O 1
ATOM 2250 N N . ILE A 1 280 ? 0.076 -2.741 -18.368 1.00 91.25 280 ILE A N 1
ATOM 2251 C CA . ILE A 1 280 ? 0.668 -1.772 -17.446 1.00 91.25 280 ILE A CA 1
ATOM 2252 C C . ILE A 1 280 ? -0.123 -0.466 -17.457 1.00 91.25 280 ILE A C 1
ATOM 2254 O O . ILE A 1 280 ? -0.142 0.273 -18.441 1.00 91.25 280 ILE A O 1
ATOM 2258 N N . ARG A 1 281 ? -0.721 -0.139 -16.311 1.00 90.00 281 ARG A N 1
ATOM 2259 C CA . ARG A 1 281 ? -1.394 1.140 -16.059 1.00 90.00 281 ARG A CA 1
ATOM 2260 C C . ARG A 1 281 ? -0.492 2.073 -15.265 1.00 90.00 281 ARG A C 1
ATOM 2262 O O . ARG A 1 281 ? 0.310 1.626 -14.445 1.00 90.00 281 ARG A O 1
ATOM 2269 N N . CYS A 1 282 ? -0.660 3.376 -15.465 1.00 88.19 282 CYS A N 1
ATOM 2270 C CA . CYS A 1 282 ? 0.035 4.390 -14.683 1.00 88.19 282 CYS A CA 1
ATOM 2271 C C . CYS A 1 282 ? -0.959 5.237 -13.888 1.00 88.19 282 CYS A C 1
ATOM 2273 O O . CYS A 1 282 ? -1.990 5.671 -14.401 1.00 88.19 282 CYS A O 1
ATOM 2275 N N . SER A 1 283 ? -0.612 5.505 -12.637 1.00 89.88 283 SER A N 1
ATOM 2276 C CA . SER A 1 283 ? -1.344 6.410 -11.756 1.00 89.88 283 SER A CA 1
ATOM 2277 C C . SER A 1 283 ? -0.365 7.385 -11.111 1.00 89.88 283 SER A C 1
ATOM 2279 O O . SER A 1 283 ? 0.841 7.145 -11.062 1.00 89.88 283 SER A O 1
ATOM 2281 N N . MET A 1 284 ? -0.880 8.491 -10.593 1.00 88.12 284 MET A N 1
ATOM 2282 C CA . MET A 1 284 ? -0.096 9.467 -9.849 1.00 88.12 284 MET A CA 1
ATOM 2283 C C . MET A 1 284 ? -0.767 9.832 -8.530 1.00 88.12 284 MET A C 1
ATOM 2285 O O . MET A 1 284 ? -1.994 9.884 -8.433 1.00 88.12 284 MET A O 1
ATOM 2289 N N . ILE A 1 285 ? 0.051 10.128 -7.527 1.00 89.31 285 ILE A N 1
ATOM 2290 C CA . ILE A 1 285 ? -0.362 10.746 -6.270 1.00 89.31 285 ILE A CA 1
ATOM 2291 C C . ILE A 1 285 ? 0.263 12.135 -6.219 1.00 89.31 285 ILE A C 1
ATOM 2293 O O . ILE A 1 285 ? 1.472 12.284 -6.364 1.00 89.31 285 ILE A O 1
ATOM 2297 N N . THR A 1 286 ? -0.580 13.137 -5.993 1.00 84.62 286 THR A N 1
ATOM 2298 C CA . THR A 1 286 ? -0.192 14.543 -5.845 1.00 84.62 286 THR A CA 1
ATOM 2299 C C . THR A 1 286 ? -0.786 15.104 -4.556 1.00 84.62 286 THR A C 1
ATOM 2301 O O . THR A 1 286 ? -1.642 14.473 -3.930 1.00 84.62 286 THR A O 1
ATOM 2304 N N . ARG A 1 287 ? -0.443 16.349 -4.207 1.00 79.19 287 ARG A N 1
ATOM 2305 C CA . ARG A 1 287 ? -1.087 17.074 -3.091 1.00 79.19 287 ARG A CA 1
ATOM 2306 C C . ARG A 1 287 ? -2.613 17.182 -3.226 1.00 79.19 287 ARG A C 1
ATOM 2308 O O . ARG A 1 287 ? -3.317 17.301 -2.231 1.00 79.19 287 ARG A O 1
ATOM 2315 N N . ASN A 1 288 ? -3.142 17.115 -4.450 1.00 78.19 288 ASN A N 1
ATOM 2316 C CA . ASN A 1 288 ? -4.577 17.234 -4.729 1.00 78.19 288 ASN A CA 1
ATOM 2317 C C . ASN A 1 288 ? -5.319 15.876 -4.719 1.00 78.19 288 ASN A C 1
ATOM 2319 O O . ASN A 1 288 ? -6.546 15.818 -4.908 1.00 78.19 288 ASN A O 1
ATOM 2323 N N . GLY A 1 289 ? -4.590 14.781 -4.491 1.00 85.12 289 GLY A N 1
ATOM 2324 C CA . GLY A 1 289 ? -5.098 13.414 -4.423 1.00 85.12 289 GLY A CA 1
ATOM 2325 C C . GLY A 1 289 ? -4.493 12.494 -5.482 1.00 85.12 289 GLY A C 1
ATOM 2326 O O . GLY A 1 289 ? -3.461 12.800 -6.082 1.00 85.12 289 GLY A O 1
ATOM 2327 N N . ALA A 1 290 ? -5.162 11.362 -5.703 1.00 88.62 290 ALA A N 1
ATOM 2328 C CA . ALA A 1 290 ? -4.756 10.338 -6.657 1.00 88.62 290 ALA A CA 1
ATOM 2329 C C . ALA A 1 290 ? -5.455 10.491 -8.017 1.00 88.62 290 ALA A C 1
ATOM 2331 O O . ALA A 1 290 ? -6.630 10.872 -8.094 1.00 88.62 290 ALA A O 1
ATOM 2332 N N . PHE A 1 291 ? -4.742 10.159 -9.091 1.00 86.44 291 PHE A N 1
ATOM 2333 C CA . PHE A 1 291 ? -5.213 10.265 -10.469 1.00 86.44 291 PHE A CA 1
ATOM 2334 C C . PHE A 1 291 ? -4.723 9.088 -11.312 1.00 86.44 291 PHE A C 1
ATOM 2336 O O . PHE A 1 291 ? -3.607 8.612 -11.127 1.00 86.44 291 PHE A O 1
ATOM 2343 N N . ASP A 1 292 ? -5.550 8.650 -12.252 1.00 87.06 292 ASP A N 1
ATOM 2344 C CA . ASP A 1 292 ? -5.209 7.652 -13.258 1.00 87.06 292 ASP A CA 1
ATOM 2345 C C . ASP A 1 292 ? -4.882 8.341 -14.579 1.00 87.06 292 ASP A C 1
ATOM 2347 O O . ASP A 1 292 ? -5.567 9.283 -14.995 1.00 87.06 292 ASP A O 1
ATOM 2351 N N . LEU A 1 293 ? -3.819 7.861 -15.220 1.00 81.38 293 LEU A N 1
ATOM 2352 C CA . LEU A 1 293 ? -3.425 8.274 -16.556 1.00 81.38 293 LEU A CA 1
ATOM 2353 C C . LEU A 1 293 ? -4.119 7.362 -17.563 1.00 81.38 293 LEU A C 1
ATOM 2355 O O . LEU A 1 293 ? -3.860 6.158 -17.593 1.00 81.38 293 LEU A O 1
ATOM 2359 N N . MET A 1 294 ? -5.008 7.940 -18.368 1.00 70.62 294 MET A N 1
ATOM 2360 C CA . MET A 1 294 ? -5.625 7.225 -19.477 1.00 70.62 294 MET A CA 1
ATOM 2361 C C . MET A 1 294 ? -4.708 7.357 -20.687 1.00 70.62 294 MET A C 1
ATOM 2363 O O . MET A 1 294 ? -4.368 8.471 -21.088 1.00 70.62 294 MET A O 1
ATOM 2367 N N . GLU A 1 295 ? -4.295 6.227 -21.250 1.00 61.06 295 GLU A N 1
ATOM 2368 C CA . GLU A 1 295 ? -3.685 6.243 -22.576 1.00 61.06 295 GLU A CA 1
ATOM 2369 C C . GLU A 1 295 ? -4.748 6.603 -23.624 1.00 61.06 295 GLU A C 1
ATOM 2371 O O . GLU A 1 29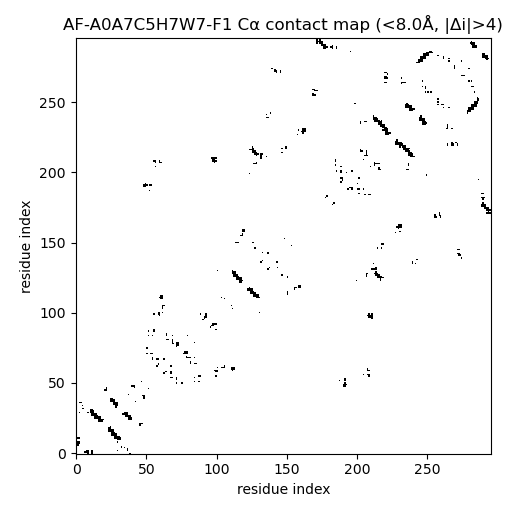5 ? -5.916 6.247 -23.426 1.00 61.06 295 GLU A O 1
ATOM 2376 N N . PRO A 1 296 ? -4.373 7.338 -24.685 1.00 46.59 296 PRO A N 1
ATOM 2377 C CA . PRO A 1 296 ? -5.262 7.608 -25.810 1.00 46.59 296 PRO A CA 1
ATOM 2378 C C . PRO A 1 296 ? -5.706 6.330 -26.538 1.00 46.59 296 PRO A C 1
ATOM 2380 O O . PRO A 1 296 ? -4.923 5.351 -26.579 1.00 46.59 296 PRO A O 1
#

Solvent-accessible surface area (backbone atoms only — not comparable to full-atom values): 16934 Å² total; per-residue (Å²): 120,63,35,92,88,76,74,49,47,93,48,56,43,83,67,57,71,45,81,50,100,86,46,75,37,48,28,32,35,28,74,79,82,70,46,73,50,56,75,51,96,54,83,84,54,96,64,53,67,31,59,56,48,47,46,50,40,41,36,37,54,42,43,51,61,69,55,36,27,54,52,41,25,73,77,66,75,41,87,50,57,53,72,56,55,54,51,46,54,58,42,38,37,71,78,65,61,32,43,69,71,81,82,78,60,57,90,82,42,88,42,38,48,51,72,40,82,32,77,48,96,89,61,43,61,27,36,34,25,55,61,48,41,70,75,60,30,77,91,36,58,46,44,52,52,43,56,50,41,58,66,74,68,52,72,61,85,68,57,82,76,55,62,74,82,88,73,80,92,63,83,75,93,44,77,43,80,34,76,54,71,66,26,50,52,50,55,50,44,31,55,52,68,33,95,78,59,53,73,66,61,49,35,55,48,38,42,38,40,37,56,40,28,34,30,20,41,43,77,30,46,48,74,78,79,90,47,99,45,46,51,66,44,61,43,33,32,38,28,49,57,96,81,33,40,36,41,31,40,76,40,87,58,89,54,70,64,52,54,51,53,50,56,52,46,46,57,19,42,28,75,66,33,75,52,57,68,94,40,51,45,44,33,38,37,37,87,92,44,28,29,36,54,52,80,134

Nearest PDB structures (foldseek):
  6xg8-assembly1_A  TM=3.959E-01  e=3.334E-02  Acetivibrio thermocellus ATCC 27405
  7ms8-assembly1_A  TM=6.831E-01  e=6.192E-01  Corynebacterium glutamicum
  2flt-assembly1_A  TM=7.454E-01  e=1.992E+00  coryneform bacterium
  3mf8-assembly1_A  TM=7.471E-01  e=2.829E+00  coryneform bacterium
  8t6c-assembly1_A  TM=6.975E-01  e=1.992E+00  synthetic construct

Foldseek 3Di:
DADPPPRHDPQKDWDDWDQDPVGTWIWIARPVVRDIDTPAPCPPDPDALQLLLQLLLCQLQPDDLVRSQVVSCVPVVDRDDSVNNVVSLVCCCPVVVKDGDDDHDCVPDVTQKQWDWAPPPNIDIKMFGNVLCVVFCPLFVLVVVLSVCCRPPDPRVVRPPADDPDDDFDDQPDKAADPDQQQVLVSSLCSNAHLDDDLRSSLSSCRRIRSFWTIAQQWFADDPPPDRDHGLGTQGTWGGDRQAIETEEEDQDPPSVVVVSQVSRLVRVCVSRVDDPVRYWYKYQYSVGIITRDDD

Secondary structure (DSSP, 8-state):
---TTT---TTEEEEEEEEETTEEEEEEEETTT--EEES-S-TT-SS-HHHHHHHHHHHHTT--HHHHHHHHHHHHS----HHHHHHHHHHHHHHH------S--TTTSS-SEEEEEE-STT-EEEEEEHHHHHHHGGG-HHHHHHHHHHHHH--GGGGGG--------PPPS-EEE--SHHHHHHHHHHHHH-SS--HHHHHHHHHHH-TTEEEEEEEEE--SSSS---EEEEEEEEEEETTEEEEEEE-S--STHHHHHHHHHHHHHHHHH---GGGEEEEEEETTEEEEE---